Protein AF-0000000066789956 (afdb_homodimer)

pLDDT: mean 75.72, std 29.68, range [23.27, 98.88]

Organism: Trypanosoma brucei brucei (strain 927/4 GUTat10.1) (NCBI:txid185431)

Sequence (336 aa):
MHIPTKWAERNDKLYITLQVASAKDVNITFTDKTIKISGQGVTQRSSEPHELKDEITLLKEIVPEKSSFKVLGVSIQVCAAKKDEGYWNKLVDQPTSSTKNWLSVDWNLWKDEDEADEVPAGFGDYGDLSNMMNMGGMDMGGMDMGAMDDDSDDEEEDAPADLKDLEEMHIPTKWAERNDKLYITLQVASAKDVNITFTDKTIKISGQGVTQRSSEPHELKDEITLLKEIVPEKSSFKVLGVSIQVCAAKKDEGYWNKLVDQPTSSTKNWLSVDWNLWKDEDEADEVPAGFGDYGDLSNMMNMGGMDMGGMDMGAMDDDSDDEEEDAPADLKDLEE

InterPro domains:
  IPR007052 CS domain [PF04969] (5-82)
  IPR007052 CS domain [PS51203] (1-92)
  IPR008978 HSP20-like chaperone [G3DSA:2.60.40.790] (2-125)
  IPR008978 HSP20-like chaperone [SSF49764] (2-141)
  IPR045250 Co-chaperone protein p23-like [PTHR22932] (4-158)

GO terms:
  GO:0005654 nucleoplasm (C, HTP)
  GO:0005737 cytoplasm (C, HTP)
  GO:0031981 nuclear lumen (C, IDA)
  GO:0097014 ciliary plasm (C, IDA)
  GO:0005737 cytoplasm (C, IDA)

Nearest PDB structures (foldseek):
  7krj-assembly1_C  TM=7.961E-01  e=3.040E-10  Homo sapiens
  7l7i-assembly1_E  TM=9.190E-01  e=5.287E-09  Homo sapiens
  2jki-assembly3_U  TM=8.466E-01  e=1.885E-06  Arabidopsis thaliana
  1wh0-assembly1_A  TM=8.498E-01  e=2.949E-04  Homo sapiens
  6dv5-assembly1_V  TM=7.554E-01  e=2.664E-02  Homo sapiens

Foldseek 3Di:
DAAQWAWDDDQWKIKIKGFWAPWDPWDWFDDQFKIWIWTWTDGPVDPDIDIDTDMAGFPGTFDRVPKDWDDDRGIIIIITTRPHTDDPVDGHPDDCVVCVVRYYYDPVPDDDPVCPVPPPPCVVVVVCVVVVVVVPVPCPPPCPPPPDPDDDDDDDDDDDDDDDPDDD/DAFQWAWDDDQWKIKIKGFWAPWDPWDWFDDQFKIWIWTWTDGPVDPDIDIDTDMAGFPGTFDRVPKDWDDDRGIIIIITTRPHTDDPVDGHPDDCVVCVVRYYYDPVPDDDPVCPVPPPVPVVVVVCVVVVVVVVPPCPPDPPPDPPVPVDDDDDDDDDCVPDPPDD

Radius of gyration: 38.24 Å; Cα contacts (8 Å, |Δi|>4): 553; chains: 2; bounding box: 84×113×104 Å

Solvent-accessible surface area (backbone atoms only — not comparable to full-atom values): 19569 Å² total; per-residue (Å²): 123,69,66,46,29,30,32,36,70,47,54,50,33,37,40,39,37,35,54,27,30,63,60,37,43,44,32,77,48,64,43,51,41,38,43,36,41,37,32,33,24,24,39,93,90,34,94,51,74,41,80,41,63,40,75,47,61,42,56,60,53,33,36,42,79,70,24,35,38,31,47,39,51,58,26,35,40,33,41,41,25,39,64,60,74,52,78,72,95,51,69,43,78,67,57,65,88,80,35,59,89,32,47,46,77,29,72,91,66,58,72,54,66,78,56,68,74,57,54,51,87,53,68,71,57,62,62,52,56,65,53,52,62,60,58,66,58,65,72,70,63,70,71,65,64,76,72,73,72,80,74,85,82,90,90,86,86,82,86,91,87,81,78,91,72,86,81,134,121,69,66,45,29,29,32,37,70,47,55,50,31,38,40,38,37,37,53,28,29,62,59,38,44,43,33,75,48,63,43,52,40,36,42,37,41,37,30,32,22,24,39,94,90,35,94,51,75,39,81,42,62,38,74,48,60,40,56,59,51,33,36,43,80,70,25,36,39,30,46,41,52,59,26,36,38,35,40,41,25,39,63,59,74,50,79,73,95,52,68,44,76,68,57,64,87,79,35,58,88,28,46,46,76,28,70,91,66,56,71,55,69,77,54,66,77,50,56,54,89,47,73,69,57,59,62,57,52,59,53,55,61,57,57,66,55,65,72,80,66,66,83,70,69,78,69,76,67,72,72,76,85,85,89,92,84,90,75,82,73,77,74,79,80,81,66,135

Secondary structure (DSSP, 8-state):
-PPPEEEEE-SSEEEEEE--EEEEEEEEEE-SSEEEEEEEEEETTEEEEEEEEEEEEBSS-EEEEEEEEEE-SS-EEEEEEESS-S--S-SBSS-HHHHTTTEEE-TTT---HHHHTTS-GGGGGGGSHHHHHTTT---GGG--------------------------/-PPPEEEEE-SSEEEEEE--EEEEEEEEEE-SSEEEEEEEEEETTEEEEEEEEEEEE-SS-B-GGG-EEEE-SS-EEEEEEBSS-S--S-SSSS-HHHHTTTEEE-TTT---HHHHTTS-GGGSTTHHHHHHHHHT--------------------------------

Structure (mmCIF, N/CA/C/O backbone):
data_AF-0000000066789956-model_v1
#
loop_
_entity.id
_entity.type
_entity.pdbx_description
1 polymer 'CS domain-containing protein'
#
loop_
_atom_site.group_PDB
_atom_site.id
_atom_site.type_symbol
_atom_site.label_atom_id
_atom_site.label_alt_id
_atom_site.label_comp_id
_atom_site.label_asym_id
_atom_site.label_entity_id
_atom_site.label_seq_id
_atom_site.pdbx_PDB_ins_code
_atom_site.Cartn_x
_atom_site.Cartn_y
_atom_site.Cartn_z
_atom_site.occupancy
_atom_site.B_iso_or_equiv
_atom_site.auth_seq_id
_atom_site.auth_comp_id
_atom_site.auth_asym_id
_atom_site.auth_atom_id
_atom_site.pdbx_PDB_model_num
ATOM 1 N N . MET A 1 1 ? -1.529 -24.297 -7.438 1 86.12 1 MET A N 1
ATOM 2 C CA . MET A 1 1 ? -2.055 -24.125 -6.086 1 86.12 1 MET A CA 1
ATOM 3 C C . MET A 1 1 ? -2.084 -22.656 -5.684 1 86.12 1 MET A C 1
ATOM 5 O O . MET A 1 1 ? -1.188 -21.891 -6.051 1 86.12 1 MET A O 1
ATOM 9 N N . HIS A 1 2 ? -3.176 -22.109 -5.164 1 96.5 2 HIS A N 1
ATOM 10 C CA . HIS A 1 2 ? -3.375 -20.703 -4.832 1 96.5 2 HIS A CA 1
ATOM 11 C C . HIS A 1 2 ? -2.674 -20.328 -3.525 1 96.5 2 HIS A C 1
ATOM 13 O O . HIS A 1 2 ? -2.537 -21.172 -2.637 1 96.5 2 HIS A O 1
ATOM 19 N N . ILE A 1 3 ? -2.201 -19.125 -3.439 1 97.69 3 ILE A N 1
ATOM 20 C CA . ILE A 1 3 ? -1.704 -18.562 -2.189 1 97.69 3 ILE A CA 1
ATOM 21 C C . ILE A 1 3 ? -2.854 -18.422 -1.197 1 97.69 3 ILE A C 1
ATOM 23 O O . ILE A 1 3 ? -3.943 -17.969 -1.562 1 97.69 3 ILE A O 1
ATOM 27 N N . PRO A 1 4 ? -2.658 -18.875 0.069 1 98.19 4 PRO A N 1
ATOM 28 C CA . PRO A 1 4 ? -3.713 -18.625 1.051 1 98.19 4 PRO A CA 1
ATOM 29 C C . PRO A 1 4 ? -4.117 -17.156 1.109 1 98.19 4 PRO A C 1
ATOM 31 O O . PRO A 1 4 ? -3.262 -16.281 1.27 1 98.19 4 PRO A O 1
ATOM 34 N N . THR A 1 5 ? -5.418 -16.906 0.944 1 98.56 5 THR A N 1
ATOM 35 C CA . THR A 1 5 ? -5.898 -15.555 0.716 1 98.56 5 THR A CA 1
ATOM 36 C C . THR A 1 5 ? -7.148 -15.273 1.547 1 98.56 5 THR A C 1
ATOM 38 O O . THR A 1 5 ? -8.039 -16.125 1.644 1 98.56 5 THR A O 1
ATOM 41 N N . LYS A 1 6 ? -7.148 -14.094 2.195 1 98.62 6 LYS A N 1
ATOM 42 C CA . LYS A 1 6 ? -8.359 -13.562 2.822 1 98.62 6 LYS A CA 1
ATOM 43 C C . LYS A 1 6 ? -8.914 -12.383 2.039 1 98.62 6 LYS A C 1
ATOM 45 O O . LYS A 1 6 ? -8.172 -11.695 1.332 1 98.62 6 LYS A O 1
ATOM 50 N N . TRP A 1 7 ? -10.234 -12.172 2.211 1 98.56 7 TRP A N 1
ATOM 51 C CA . TRP A 1 7 ? -10.766 -11.055 1.443 1 98.56 7 TRP A CA 1
ATOM 52 C C . TRP A 1 7 ? -11.945 -10.406 2.172 1 98.56 7 TRP A C 1
ATOM 54 O O . TRP A 1 7 ? -12.562 -11.031 3.035 1 98.56 7 TRP A O 1
ATOM 64 N N . ALA A 1 8 ? -12.18 -9.133 1.879 1 98.31 8 ALA A N 1
ATOM 65 C CA . ALA A 1 8 ? -13.336 -8.336 2.287 1 98.31 8 ALA A CA 1
ATOM 66 C C . ALA A 1 8 ? -13.727 -7.34 1.199 1 98.31 8 ALA A C 1
ATOM 68 O O . ALA A 1 8 ? -13.016 -7.191 0.202 1 98.31 8 ALA A O 1
ATOM 69 N N . GLU A 1 9 ? -14.883 -6.758 1.378 1 97.62 9 GLU A N 1
ATOM 70 C CA . GLU A 1 9 ? -15.281 -5.781 0.369 1 97.62 9 GLU A CA 1
ATOM 71 C C . GLU A 1 9 ? -16.016 -4.602 1.002 1 97.62 9 GLU A C 1
ATOM 73 O O . GLU A 1 9 ? -16.484 -4.691 2.141 1 97.62 9 GLU A O 1
ATOM 78 N N . ARG A 1 10 ? -15.875 -3.51 0.342 1 97.06 10 ARG A N 1
ATOM 79 C CA . ARG A 1 10 ? -16.734 -2.342 0.538 1 97.06 10 ARG A CA 1
ATOM 80 C C . ARG A 1 10 ? -17.594 -2.082 -0.69 1 97.06 10 ARG A C 1
ATOM 82 O O . ARG A 1 10 ? -17.578 -2.863 -1.644 1 97.06 10 ARG A O 1
ATOM 89 N N . ASN A 1 11 ? -18.391 -1.036 -0.49 1 96.81 11 ASN A N 1
ATOM 90 C CA . ASN A 1 11 ? -19.281 -0.713 -1.602 1 96.81 11 ASN A CA 1
ATOM 91 C C . ASN A 1 11 ? -18.5 -0.499 -2.896 1 96.81 11 ASN A C 1
ATOM 93 O O . ASN A 1 11 ? -18.953 -0.901 -3.971 1 96.81 11 ASN A O 1
ATOM 97 N N . ASP A 1 12 ? -17.328 -0.018 -2.799 1 97.88 12 ASP A N 1
ATOM 98 C CA . ASP A 1 12 ? -16.672 0.47 -4.004 1 97.88 12 ASP A CA 1
ATOM 99 C C . ASP A 1 12 ? -15.375 -0.299 -4.27 1 97.88 12 ASP A C 1
ATOM 101 O O . ASP A 1 12 ? -14.766 -0.142 -5.324 1 97.88 12 ASP A O 1
ATOM 105 N N . LYS A 1 13 ? -14.891 -1.121 -3.371 1 98.25 13 LYS A N 1
ATOM 106 C CA . LYS A 1 13 ? -13.578 -1.735 -3.57 1 98.25 13 LYS A CA 1
ATOM 107 C C . LYS A 1 13 ? -13.492 -3.086 -2.865 1 98.25 13 LYS A C 1
ATOM 109 O O . LYS A 1 13 ? -14.312 -3.395 -2 1 98.25 13 LYS A O 1
ATOM 114 N N . LEU A 1 14 ? -12.57 -3.904 -3.285 1 98.62 14 LEU A N 1
ATOM 115 C CA . LEU A 1 14 ? -12.195 -5.18 -2.684 1 98.62 14 LEU A CA 1
ATOM 116 C C . LEU A 1 14 ? -10.891 -5.059 -1.91 1 98.62 14 LEU A C 1
ATOM 118 O O . LEU A 1 14 ? -9.961 -4.387 -2.357 1 98.62 14 LEU A O 1
ATOM 122 N N . TYR A 1 15 ? -10.828 -5.672 -0.727 1 98.69 15 TYR A N 1
ATOM 123 C CA . TYR A 1 15 ? -9.578 -5.914 -0.004 1 98.69 15 TYR A CA 1
ATOM 124 C C . TYR A 1 15 ? -9.195 -7.391 -0.062 1 98.69 15 TYR A C 1
ATOM 126 O O . TYR A 1 15 ? -9.945 -8.25 0.401 1 98.69 15 TYR A O 1
ATOM 134 N N . ILE A 1 16 ? -8.094 -7.621 -0.668 1 98.88 16 ILE A N 1
ATOM 135 C CA . ILE A 1 16 ? -7.586 -8.984 -0.812 1 98.88 16 ILE A CA 1
ATOM 136 C C . ILE A 1 16 ? -6.223 -9.102 -0.132 1 98.88 16 ILE A C 1
ATOM 138 O O . ILE A 1 16 ? -5.273 -8.406 -0.508 1 98.88 16 ILE A O 1
ATOM 142 N N . THR A 1 17 ? -6.125 -9.945 0.816 1 98.75 17 THR A N 1
ATOM 143 C CA . THR A 1 17 ? -4.914 -10.102 1.614 1 98.75 17 THR A CA 1
ATOM 144 C C . THR A 1 17 ? -4.254 -11.453 1.348 1 98.75 17 THR A C 1
ATOM 146 O O . THR A 1 17 ? -4.77 -12.492 1.763 1 98.75 17 THR A O 1
ATOM 149 N N . LEU A 1 18 ? -3.137 -11.438 0.649 1 98.75 18 LEU A N 1
ATOM 150 C CA . LEU A 1 18 ? -2.342 -12.641 0.423 1 98.75 18 LEU A CA 1
ATOM 151 C C . LEU A 1 18 ? -1.431 -12.922 1.613 1 98.75 18 LEU A C 1
ATOM 153 O O . LEU A 1 18 ? -0.647 -12.062 2.02 1 98.75 18 LEU A O 1
ATOM 157 N N . GLN A 1 19 ? -1.539 -14.078 2.158 1 98.19 19 GLN A N 1
ATOM 158 C CA . GLN A 1 19 ? -0.762 -14.445 3.336 1 98.19 19 GLN A CA 1
ATOM 159 C C . GLN A 1 19 ? 0.643 -14.898 2.949 1 98.19 19 GLN A C 1
ATOM 161 O O . GLN A 1 19 ? 0.911 -16.094 2.861 1 98.19 19 GLN A O 1
ATOM 166 N N . VAL A 1 20 ? 1.543 -13.93 2.756 1 97.81 20 VAL A N 1
ATOM 167 C CA . VAL A 1 20 ? 2.926 -14.133 2.332 1 97.81 20 VAL A CA 1
ATOM 168 C C . VAL A 1 20 ? 3.861 -13.32 3.223 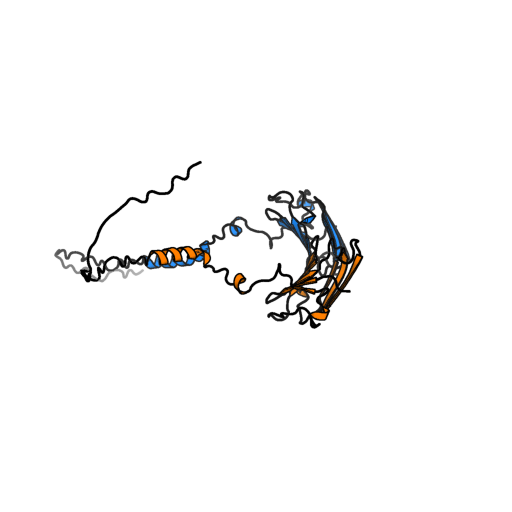1 97.81 20 VAL A C 1
ATOM 170 O O . VAL A 1 20 ? 3.725 -12.094 3.33 1 97.81 20 VAL A O 1
ATOM 173 N N . ALA A 1 21 ? 4.809 -13.93 3.805 1 96.69 21 ALA A N 1
ATOM 174 C CA . ALA A 1 21 ? 5.793 -13.242 4.637 1 96.69 21 ALA A CA 1
ATOM 175 C C . ALA A 1 21 ? 7.062 -12.938 3.848 1 96.69 21 ALA A C 1
ATOM 177 O O . ALA A 1 21 ? 7.461 -13.711 2.977 1 96.69 21 ALA A O 1
ATOM 178 N N . SER A 1 22 ? 7.668 -11.727 4.121 1 94.88 22 SER A N 1
ATOM 179 C CA . SER A 1 22 ? 8.969 -11.328 3.594 1 94.88 22 SER A CA 1
ATOM 180 C C . SER A 1 22 ? 8.992 -11.398 2.07 1 94.88 22 SER A C 1
ATOM 182 O O . SER A 1 22 ? 9.922 -11.953 1.483 1 94.88 22 SER A O 1
ATOM 184 N N . ALA A 1 23 ? 7.941 -10.891 1.465 1 95.62 23 ALA A N 1
ATOM 185 C CA . ALA A 1 23 ? 7.801 -10.961 0.012 1 95.62 23 ALA A CA 1
ATOM 186 C C . ALA A 1 23 ? 8.867 -10.117 -0.681 1 95.62 23 ALA A C 1
ATOM 188 O O . ALA A 1 23 ? 9.195 -9.023 -0.226 1 95.62 23 ALA A O 1
ATOM 189 N N . LYS A 1 24 ? 9.438 -10.633 -1.783 1 93.69 24 LYS A N 1
ATOM 190 C CA . LYS A 1 24 ? 10.445 -9.992 -2.615 1 93.69 24 LYS A CA 1
ATOM 191 C C . LYS A 1 24 ? 10.086 -10.094 -4.094 1 93.69 24 LYS A C 1
ATOM 193 O O . LYS A 1 24 ? 9.406 -11.039 -4.512 1 93.69 24 LYS A O 1
ATOM 198 N N . ASP A 1 25 ? 10.547 -9.117 -4.898 1 94.88 25 ASP A N 1
ATOM 199 C CA . ASP A 1 25 ? 10.359 -9.109 -6.344 1 94.88 25 ASP A CA 1
ATOM 200 C C . ASP A 1 25 ? 8.891 -9.258 -6.711 1 94.88 25 ASP A C 1
ATOM 202 O O . ASP A 1 25 ? 8.539 -10.055 -7.578 1 94.88 25 ASP A O 1
ATOM 206 N N . VAL A 1 26 ? 8.039 -8.547 -5.953 1 95.56 26 VAL A N 1
ATOM 207 C CA . VAL A 1 26 ? 6.598 -8.688 -6.086 1 95.56 26 VAL A CA 1
ATOM 208 C C . VAL A 1 26 ? 6.117 -7.969 -7.344 1 95.56 26 VAL A C 1
ATOM 210 O O . VAL A 1 26 ? 6.457 -6.809 -7.57 1 95.56 26 VAL A O 1
ATOM 213 N N . ASN A 1 27 ? 5.363 -8.68 -8.125 1 95.62 27 ASN A N 1
ATOM 214 C CA . ASN A 1 27 ? 4.672 -8.141 -9.297 1 95.62 27 ASN A CA 1
ATOM 215 C C . ASN A 1 27 ? 3.193 -8.516 -9.297 1 95.62 27 ASN A C 1
ATOM 217 O O . ASN A 1 27 ? 2.85 -9.695 -9.234 1 95.62 27 ASN A O 1
ATOM 221 N N . ILE A 1 28 ? 2.389 -7.535 -9.312 1 97.31 28 ILE A N 1
ATOM 222 C CA . ILE A 1 28 ? 0.951 -7.762 -9.398 1 97.31 28 ILE A CA 1
ATOM 223 C C . ILE A 1 28 ? 0.379 -6.98 -10.578 1 97.31 28 ILE A C 1
ATOM 225 O O . ILE A 1 28 ? 0.608 -5.773 -10.703 1 97.31 28 ILE A O 1
ATOM 229 N N . THR A 1 29 ? -0.303 -7.727 -11.383 1 96.5 29 THR A N 1
ATOM 230 C CA . THR A 1 29 ? -0.937 -7.125 -12.547 1 96.5 29 THR A CA 1
ATOM 231 C C . THR A 1 29 ? -2.455 -7.27 -12.477 1 96.5 29 THR A C 1
ATOM 233 O O . THR A 1 29 ? -2.965 -8.32 -12.078 1 96.5 29 THR A O 1
ATOM 236 N N . PHE A 1 30 ? -3.152 -6.137 -12.875 1 97.56 30 PHE A N 1
ATOM 237 C CA . PHE A 1 30 ? -4.609 -6.109 -12.859 1 97.56 30 PHE A CA 1
ATOM 238 C C . PHE A 1 30 ? -5.168 -6.062 -14.273 1 97.56 30 PHE A C 1
ATOM 240 O O . PHE A 1 30 ? -4.645 -5.344 -15.133 1 97.56 30 PHE A O 1
ATOM 247 N N . THR A 1 31 ? -6.102 -6.848 -14.516 1 97.38 31 THR A N 1
ATOM 248 C CA . THR A 1 31 ? -6.992 -6.691 -15.656 1 97.38 31 THR A CA 1
ATOM 249 C C . THR A 1 31 ? -8.414 -6.402 -15.195 1 97.38 31 THR A C 1
ATOM 251 O O . THR A 1 31 ? -8.664 -6.211 -14.008 1 97.38 31 THR A O 1
ATOM 254 N N . ASP A 1 32 ? -9.367 -6.391 -16.109 1 98.12 32 ASP A N 1
ATOM 255 C CA . ASP A 1 32 ? -10.742 -6.09 -15.734 1 98.12 32 ASP A CA 1
ATOM 256 C C . ASP A 1 32 ? -11.281 -7.137 -14.758 1 98.12 32 ASP A C 1
ATOM 258 O O . ASP A 1 32 ? -12.102 -6.824 -13.891 1 98.12 32 ASP A O 1
ATOM 262 N N . LYS A 1 33 ? -10.789 -8.391 -14.867 1 98.12 33 LYS A N 1
ATOM 263 C CA . LYS A 1 33 ? -11.414 -9.422 -14.047 1 98.12 33 LYS A CA 1
ATOM 264 C C . LYS A 1 33 ? -10.367 -10.328 -13.406 1 98.12 33 LYS A C 1
ATOM 266 O O . LYS A 1 33 ? -10.711 -11.352 -12.812 1 98.12 33 LYS A O 1
ATOM 271 N N . THR A 1 34 ? -9.094 -9.992 -13.562 1 98.5 34 THR A N 1
ATOM 272 C CA . THR A 1 34 ? -8.078 -10.914 -13.055 1 98.5 34 THR A CA 1
ATOM 273 C C . THR A 1 34 ? -6.988 -10.156 -12.297 1 98.5 34 THR A C 1
ATOM 275 O O . THR A 1 34 ? -6.641 -9.031 -12.664 1 98.5 34 THR A O 1
ATOM 278 N N . ILE A 1 35 ? -6.48 -10.859 -11.328 1 98.62 35 ILE A N 1
ATOM 279 C CA . ILE A 1 35 ? -5.297 -10.422 -10.602 1 98.62 35 ILE A CA 1
ATOM 280 C C . ILE A 1 35 ? -4.203 -11.484 -10.703 1 98.62 35 ILE A C 1
ATOM 282 O O . ILE A 1 35 ? -4.398 -12.625 -10.281 1 98.62 35 ILE A O 1
ATOM 286 N N . LYS A 1 36 ? -3.113 -11.078 -11.273 1 98.44 36 LYS A N 1
ATOM 287 C CA . LYS A 1 36 ? -1.975 -11.984 -11.391 1 98.44 36 LYS A CA 1
ATOM 288 C C . LYS A 1 36 ? -0.868 -11.609 -10.414 1 98.44 36 LYS A C 1
ATOM 290 O O . LYS A 1 36 ? -0.508 -10.43 -10.297 1 98.44 36 LYS A O 1
ATOM 295 N N . ILE A 1 37 ? -0.306 -12.633 -9.797 1 98 37 ILE A N 1
ATOM 296 C CA . ILE A 1 37 ? 0.692 -12.414 -8.758 1 98 37 ILE A CA 1
ATOM 297 C C . ILE A 1 37 ? 1.941 -13.242 -9.055 1 98 37 ILE A C 1
ATOM 299 O O . ILE A 1 37 ? 1.846 -14.422 -9.398 1 98 37 ILE A O 1
ATOM 303 N N . SER A 1 38 ? 3.049 -12.562 -8.906 1 97.56 38 SER A N 1
ATOM 304 C CA . SER A 1 38 ? 4.324 -13.273 -8.969 1 97.56 38 SER A CA 1
ATOM 305 C C . SER A 1 38 ? 5.34 -12.672 -8 1 97.56 38 SER A C 1
ATOM 307 O O . SER A 1 38 ? 5.215 -11.516 -7.602 1 97.56 38 SER A O 1
ATOM 309 N N . GLY A 1 39 ? 6.34 -13.461 -7.637 1 96.75 39 GLY A N 1
ATOM 310 C CA . GLY A 1 39 ? 7.383 -13.047 -6.711 1 96.75 39 GLY A CA 1
ATOM 311 C C . GLY A 1 39 ? 7.965 -14.195 -5.91 1 96.75 39 GLY A C 1
ATOM 312 O O . GLY A 1 39 ? 8.008 -15.328 -6.387 1 96.75 39 GLY A O 1
ATOM 313 N N . GLN A 1 40 ? 8.523 -13.812 -4.781 1 96.81 40 GLN A N 1
ATOM 314 C CA . GLN A 1 40 ? 9.055 -14.773 -3.824 1 96.81 40 GLN A CA 1
ATOM 315 C C . GLN A 1 40 ? 8.578 -14.469 -2.408 1 96.81 40 GLN A C 1
ATOM 317 O O . GLN A 1 40 ? 8.289 -13.312 -2.08 1 96.81 40 GLN A O 1
ATOM 322 N N . GLY A 1 41 ? 8.461 -15.461 -1.655 1 96.75 41 GLY A N 1
ATOM 323 C CA . GLY A 1 41 ? 8.086 -15.266 -0.263 1 96.75 41 GLY A CA 1
ATOM 324 C C . GLY A 1 41 ? 7.852 -16.562 0.484 1 96.75 41 GLY A C 1
ATOM 325 O O . GLY A 1 41 ? 8.156 -17.641 -0.027 1 96.75 41 GLY A O 1
ATOM 326 N N . VAL A 1 42 ? 7.496 -16.453 1.723 1 97 42 VAL A N 1
ATOM 327 C CA . VAL A 1 42 ? 7.227 -17.594 2.588 1 97 42 VAL A CA 1
ATOM 328 C C . VAL A 1 42 ? 5.727 -17.719 2.826 1 97 42 VAL A C 1
ATOM 330 O O . VAL A 1 42 ? 5.062 -16.734 3.186 1 97 42 VAL A O 1
ATOM 333 N N . THR A 1 43 ? 5.199 -18.844 2.521 1 95.88 43 THR A N 1
ATOM 334 C CA . THR A 1 43 ? 3.797 -19.141 2.791 1 95.88 43 THR A CA 1
ATOM 335 C C . THR A 1 43 ? 3.668 -20.328 3.729 1 95.88 43 THR A C 1
ATOM 337 O O . THR A 1 43 ? 4.672 -20.922 4.137 1 95.88 43 THR A O 1
ATOM 340 N N . GLN A 1 44 ? 2.42 -20.641 4.078 1 93.06 44 GLN A N 1
ATOM 341 C CA . GLN A 1 44 ? 2.172 -21.766 4.965 1 93.06 44 GLN A CA 1
ATOM 342 C C . GLN A 1 44 ? 2.637 -23.078 4.332 1 93.06 44 GLN A C 1
ATOM 344 O O . GLN A 1 44 ? 2.844 -24.078 5.027 1 93.06 44 GLN A O 1
ATOM 349 N N . ARG A 1 45 ? 2.809 -23.078 3.057 1 89.56 45 ARG A N 1
ATOM 350 C CA . ARG A 1 45 ? 3.199 -24.297 2.342 1 89.56 45 ARG A CA 1
ATOM 351 C C . ARG A 1 45 ? 4.664 -24.625 2.594 1 89.56 45 ARG A C 1
ATOM 353 O O . ARG A 1 45 ? 5.074 -25.781 2.469 1 89.56 45 ARG A O 1
ATOM 360 N N . SER A 1 46 ? 5.465 -23.609 2.881 1 89.94 46 SER A N 1
ATOM 361 C CA . SER A 1 46 ? 6.895 -23.797 3.082 1 89.94 46 SER A CA 1
ATOM 362 C C . SER A 1 46 ? 7.465 -22.766 4.043 1 89.94 46 SER A C 1
ATOM 364 O O . SER A 1 46 ? 7.148 -21.578 3.939 1 89.94 46 SER A O 1
ATOM 366 N N . SER A 1 47 ? 8.344 -23.281 4.832 1 91.5 47 SER A N 1
ATOM 367 C CA . SER A 1 47 ? 9 -22.375 5.773 1 91.5 47 SER A CA 1
ATOM 368 C C . SER A 1 47 ? 10.148 -21.625 5.105 1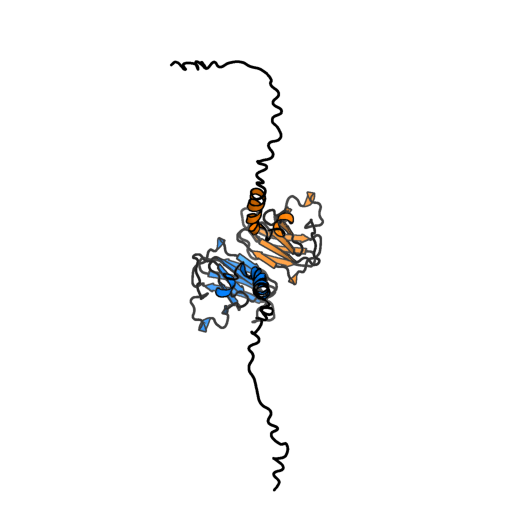 91.5 47 SER A C 1
ATOM 370 O O . SER A 1 47 ? 10.688 -20.672 5.68 1 91.5 47 SER A O 1
ATOM 372 N N . GLU A 1 48 ? 10.477 -22.094 3.896 1 95.12 48 GLU A N 1
ATOM 373 C CA . GLU A 1 48 ? 11.547 -21.453 3.143 1 95.12 48 GLU A CA 1
ATOM 374 C C . GLU A 1 48 ? 10.984 -20.578 2.027 1 95.12 48 GLU A C 1
ATOM 376 O O . GLU A 1 48 ? 9.922 -20.875 1.475 1 95.12 48 GLU A O 1
ATOM 381 N N . PRO A 1 49 ? 11.734 -19.547 1.779 1 95.19 49 PRO A N 1
ATOM 382 C CA . PRO A 1 49 ? 11.289 -18.734 0.642 1 95.19 49 PRO A CA 1
ATOM 383 C C . PRO A 1 49 ? 11.156 -19.547 -0.644 1 95.19 49 PRO A C 1
ATOM 385 O O . PRO A 1 49 ? 12 -20.406 -0.93 1 95.19 49 PRO A O 1
ATOM 388 N N . HIS A 1 50 ? 10.039 -19.312 -1.368 1 96.75 50 HIS A N 1
ATOM 389 C CA . HIS A 1 50 ? 9.812 -20 -2.635 1 96.75 50 HIS A CA 1
ATOM 390 C C . HIS A 1 50 ? 9.102 -19.094 -3.631 1 96.75 50 HIS A C 1
ATOM 392 O O . HIS A 1 50 ? 8.625 -18.016 -3.264 1 96.75 50 HIS A O 1
ATOM 398 N N . GLU A 1 51 ? 9.062 -19.578 -4.777 1 96.88 51 GLU A N 1
ATOM 399 C CA . GLU A 1 51 ? 8.445 -18.828 -5.859 1 96.88 51 GLU A CA 1
ATOM 400 C C . GLU A 1 51 ? 6.934 -18.734 -5.68 1 96.88 51 GLU A C 1
ATOM 402 O O . GLU A 1 51 ? 6.289 -19.719 -5.32 1 96.88 51 GLU A O 1
ATOM 407 N N . LEU A 1 52 ? 6.438 -17.531 -5.891 1 97.06 52 LEU A N 1
ATOM 408 C CA . LEU A 1 52 ? 5 -17.281 -5.871 1 97.06 52 LEU A CA 1
ATOM 409 C C . LEU A 1 52 ? 4.461 -17.125 -7.289 1 97.06 52 LEU A C 1
ATOM 411 O O . LEU A 1 52 ? 5.027 -16.375 -8.094 1 97.06 52 LEU A O 1
ATOM 415 N N . LYS A 1 53 ? 3.461 -17.828 -7.59 1 97.44 53 LYS A N 1
ATOM 416 C CA . LYS A 1 53 ? 2.689 -17.688 -8.82 1 97.44 53 LYS A CA 1
ATOM 417 C C . LYS A 1 53 ? 1.211 -17.969 -8.578 1 97.44 53 LYS A C 1
ATOM 419 O O . LYS A 1 53 ? 0.854 -19.047 -8.094 1 97.44 53 LYS A O 1
ATOM 424 N N . ASP A 1 54 ? 0.441 -16.984 -8.852 1 98 54 ASP A N 1
ATOM 425 C CA . ASP A 1 54 ? -0.99 -17.156 -8.625 1 98 54 ASP A CA 1
ATOM 426 C C . ASP A 1 54 ? -1.806 -16.25 -9.547 1 98 54 ASP A C 1
ATOM 428 O O . ASP A 1 54 ? -1.291 -15.25 -10.062 1 98 54 ASP A O 1
ATOM 432 N N . GLU A 1 55 ? -3.012 -16.688 -9.773 1 98.5 55 GLU A N 1
ATOM 433 C CA . GLU A 1 55 ? -3.971 -15.93 -10.562 1 98.5 55 GLU A CA 1
ATOM 434 C C . GLU A 1 55 ? -5.387 -16.078 -10.016 1 98.5 55 GLU A C 1
ATOM 436 O O . GLU A 1 55 ? -5.875 -17.203 -9.844 1 98.5 55 GLU A O 1
ATOM 441 N N . ILE A 1 56 ? -5.996 -14.961 -9.758 1 98.56 56 ILE A N 1
ATOM 442 C CA . ILE A 1 56 ? -7.367 -14.961 -9.258 1 98.56 56 ILE A CA 1
ATOM 443 C C . ILE A 1 56 ? -8.297 -14.344 -10.305 1 98.56 56 ILE A C 1
ATOM 445 O O . ILE A 1 56 ? -8.086 -13.211 -10.734 1 98.56 56 ILE A O 1
ATOM 449 N N . THR A 1 57 ? -9.25 -15.125 -10.68 1 98.62 57 THR A N 1
ATOM 450 C CA . THR A 1 57 ? -10.297 -14.602 -11.555 1 98.62 57 THR A CA 1
ATOM 451 C C . THR A 1 57 ? -11.5 -14.133 -10.742 1 98.62 57 THR A C 1
ATOM 453 O O . THR A 1 57 ? -12.18 -14.945 -10.109 1 98.62 57 THR A O 1
ATOM 456 N N . LEU A 1 58 ? -11.836 -12.906 -10.844 1 98.81 58 LEU A N 1
ATOM 457 C CA . LEU A 1 58 ? -12.836 -12.281 -9.992 1 98.81 58 LEU A CA 1
ATOM 458 C C . LEU A 1 58 ? -14.242 -12.523 -10.531 1 98.81 58 LEU A C 1
ATOM 460 O O . LEU A 1 58 ? -14.414 -12.797 -11.727 1 98.81 58 LEU A O 1
ATOM 464 N N . LEU A 1 59 ? -15.203 -12.398 -9.641 1 98.62 59 LEU A N 1
ATOM 465 C CA . LEU A 1 59 ? -16.609 -12.578 -9.977 1 98.62 59 LEU A CA 1
ATOM 466 C C . LEU A 1 59 ? -17.078 -11.523 -10.977 1 98.62 59 LEU A C 1
ATOM 468 O O . LEU A 1 59 ? -17.781 -11.828 -11.93 1 98.62 59 LEU A O 1
ATOM 472 N N . LYS A 1 60 ? -16.672 -10.227 -10.672 1 98.56 60 LYS A N 1
ATOM 473 C CA . LYS A 1 60 ? -17.031 -9.078 -11.5 1 98.56 60 LYS A CA 1
ATOM 474 C C . LYS A 1 60 ? -15.805 -8.242 -11.852 1 98.56 60 LYS A C 1
ATOM 476 O O . LYS A 1 60 ? -14.672 -8.633 -11.539 1 98.56 60 LYS A O 1
ATOM 481 N N . GLU A 1 61 ? -16.031 -7.176 -12.477 1 98.81 61 GLU A N 1
ATOM 482 C CA . GLU A 1 61 ? -14.93 -6.387 -13.023 1 98.81 61 GLU A CA 1
ATOM 483 C C . GLU A 1 61 ? -14.43 -5.359 -12.023 1 98.81 61 GLU A C 1
ATOM 485 O O . GLU A 1 61 ? -15.203 -4.836 -11.219 1 98.81 61 GLU A O 1
ATOM 490 N N . ILE A 1 62 ? -13.102 -5.066 -12.172 1 98.75 62 ILE A N 1
ATOM 491 C CA . ILE A 1 62 ? -12.461 -4.004 -11.406 1 98.75 62 ILE A CA 1
ATOM 492 C C . ILE A 1 62 ? -11.875 -2.967 -12.367 1 98.75 62 ILE A C 1
ATOM 494 O O . ILE A 1 62 ? -11.883 -3.164 -13.586 1 98.75 62 ILE A O 1
ATOM 498 N N . VAL A 1 63 ? -11.445 -1.85 -11.82 1 98.25 63 VAL A N 1
ATOM 499 C CA . VAL A 1 63 ? -10.727 -0.828 -12.578 1 98.25 63 VAL A CA 1
ATOM 500 C C . VAL A 1 63 ? -9.227 -0.967 -12.336 1 98.25 63 VAL A C 1
ATOM 502 O O . VAL A 1 63 ? -8.711 -0.55 -11.297 1 98.25 63 VAL A O 1
ATOM 505 N N . PRO A 1 64 ? -8.516 -1.461 -13.234 1 97.38 64 PRO A N 1
ATOM 506 C CA . PRO A 1 64 ? -7.094 -1.738 -13.047 1 97.38 64 PRO A CA 1
ATOM 507 C C . PRO A 1 64 ? -6.293 -0.493 -12.672 1 97.38 64 PRO A C 1
ATOM 509 O O . PRO A 1 64 ? -5.438 -0.549 -11.781 1 97.38 64 PRO A O 1
ATOM 512 N N . GLU A 1 65 ? -6.59 0.648 -13.258 1 94.06 65 GLU A N 1
ATOM 513 C CA . GLU A 1 65 ? -5.812 1.872 -13.078 1 94.06 65 GLU A CA 1
ATOM 514 C C . GLU A 1 65 ? -5.98 2.432 -11.664 1 94.06 65 GLU A C 1
ATOM 516 O O . GLU A 1 65 ? -5.145 3.205 -11.195 1 94.06 65 GLU A O 1
ATOM 521 N N . LYS A 1 66 ? -7.016 2.047 -11.008 1 96.5 66 LYS A N 1
ATOM 522 C CA . LYS A 1 66 ? -7.293 2.555 -9.664 1 96.5 66 LYS A CA 1
ATOM 523 C C . LYS A 1 66 ? -6.965 1.508 -8.602 1 96.5 66 LYS A C 1
ATOM 525 O O . LYS A 1 66 ? -7.199 1.73 -7.414 1 96.5 66 LYS A O 1
ATOM 530 N N . SER A 1 67 ? -6.477 0.397 -9.031 1 97.19 67 SER A N 1
ATOM 531 C CA . SER A 1 67 ? -6.133 -0.7 -8.133 1 97.19 67 SER A CA 1
ATOM 532 C C . SER A 1 67 ? -4.664 -0.65 -7.734 1 97.19 67 SER A C 1
ATOM 534 O O . SER A 1 67 ? -3.824 -0.166 -8.5 1 97.19 67 SER A O 1
ATOM 536 N N . SER A 1 68 ? -4.328 -1.065 -6.57 1 97.5 68 SER A N 1
ATOM 537 C CA . SER A 1 68 ? -2.98 -0.98 -6.016 1 97.5 68 SER A CA 1
ATOM 538 C C . SER A 1 68 ? -2.707 -2.131 -5.055 1 97.5 68 SER A C 1
ATOM 540 O O . SER A 1 68 ? -3.607 -2.908 -4.734 1 97.5 68 SER A O 1
ATOM 542 N N . PHE A 1 69 ? -1.493 -2.201 -4.652 1 98.12 69 PHE A N 1
ATOM 543 C CA . PHE A 1 69 ? -1.166 -3.193 -3.637 1 98.12 69 PHE A CA 1
ATOM 544 C C . PHE A 1 69 ? -0.086 -2.67 -2.697 1 98.12 69 PHE A C 1
ATOM 546 O O . PHE A 1 69 ? 0.675 -1.771 -3.057 1 98.12 69 PHE A O 1
ATOM 553 N N . LYS A 1 70 ? -0.098 -3.215 -1.577 1 97.56 70 LYS A N 1
ATOM 554 C CA . LYS A 1 70 ? 0.804 -2.863 -0.484 1 97.56 70 LYS A CA 1
ATOM 555 C C . LYS A 1 70 ? 1.542 -4.094 0.035 1 97.56 70 LYS A C 1
ATOM 557 O O . LYS A 1 70 ? 0.933 -5.141 0.26 1 97.56 70 LYS A O 1
ATOM 562 N N . VAL A 1 71 ? 2.836 -3.967 0.125 1 97.38 71 VAL A N 1
ATOM 563 C CA . VAL A 1 71 ? 3.627 -5.066 0.671 1 97.38 71 VAL A CA 1
ATOM 564 C C . VAL A 1 71 ? 3.967 -4.781 2.133 1 97.38 71 VAL A C 1
ATOM 566 O O . VAL A 1 71 ? 4.57 -3.754 2.447 1 97.38 71 VAL A O 1
ATOM 569 N N . LEU A 1 72 ? 3.535 -5.699 2.965 1 94.25 72 LEU A N 1
ATOM 570 C CA . LEU A 1 72 ? 3.828 -5.676 4.395 1 94.25 72 LEU A CA 1
ATOM 571 C C . LEU A 1 72 ? 4.859 -6.738 4.754 1 94.25 72 LEU A C 1
ATOM 573 O O . LEU A 1 72 ? 5.266 -7.535 3.902 1 94.25 72 LEU A O 1
ATOM 577 N N . GLY A 1 73 ? 5.387 -6.738 5.941 1 93.44 73 GLY A N 1
ATOM 578 C CA . GLY A 1 73 ? 6.328 -7.754 6.379 1 93.44 73 GLY A CA 1
ATOM 579 C C . GLY A 1 73 ? 5.754 -9.156 6.344 1 93.44 73 GLY A C 1
ATOM 580 O O . GLY A 1 73 ? 6.469 -10.125 6.066 1 93.44 73 GLY A O 1
ATOM 581 N N . VAL A 1 74 ? 4.391 -9.203 6.535 1 94.19 74 VAL A N 1
ATOM 582 C CA . VAL A 1 74 ? 3.834 -10.539 6.742 1 94.19 74 VAL A CA 1
ATOM 583 C C . VAL A 1 74 ? 2.732 -10.805 5.719 1 94.19 74 VAL A C 1
ATOM 585 O O . VAL A 1 74 ? 2.092 -11.859 5.746 1 94.19 74 VAL A O 1
ATOM 588 N N . SER A 1 75 ? 2.422 -9.914 4.84 1 97.69 75 SER A N 1
ATOM 589 C CA . SER A 1 75 ? 1.348 -10.086 3.869 1 97.69 75 SER A CA 1
ATOM 590 C C . SER A 1 75 ? 1.486 -9.109 2.709 1 97.69 75 SER A C 1
ATOM 592 O O . SER A 1 75 ? 2.264 -8.156 2.785 1 97.69 75 SER A O 1
ATOM 594 N N . ILE A 1 76 ? 0.84 -9.414 1.635 1 98.31 76 ILE A N 1
ATOM 595 C CA . ILE A 1 76 ? 0.578 -8.477 0.546 1 98.31 76 ILE A CA 1
ATOM 596 C C . ILE A 1 76 ? -0.906 -8.117 0.523 1 98.31 76 ILE A C 1
ATOM 598 O O . ILE A 1 76 ? -1.767 -9 0.534 1 98.31 76 ILE A O 1
ATOM 602 N N . GLN A 1 77 ? -1.187 -6.875 0.528 1 98.25 77 GLN A N 1
ATOM 603 C CA . GLN A 1 77 ? -2.574 -6.426 0.54 1 98.25 77 GLN A CA 1
ATOM 604 C C . GLN A 1 77 ? -2.936 -5.719 -0.765 1 98.25 77 GLN A C 1
ATOM 606 O O . GLN A 1 77 ? -2.293 -4.738 -1.146 1 98.25 77 GLN A O 1
ATOM 611 N N . VAL A 1 78 ? -3.936 -6.238 -1.368 1 98.69 78 VAL A N 1
ATOM 612 C CA . VAL A 1 78 ? -4.422 -5.676 -2.623 1 98.69 78 VAL A CA 1
ATOM 613 C C . VAL A 1 78 ? -5.695 -4.867 -2.369 1 98.69 78 VAL A C 1
ATOM 615 O O . VAL A 1 78 ? -6.574 -5.301 -1.622 1 98.69 78 VAL A O 1
ATOM 618 N N . CYS A 1 79 ? -5.711 -3.721 -2.926 1 98.62 79 CYS A N 1
ATOM 619 C CA . CYS A 1 79 ? -6.918 -2.9 -2.986 1 98.62 79 CYS A CA 1
ATOM 620 C C . CYS A 1 79 ? -7.391 -2.729 -4.426 1 98.62 79 CYS A C 1
ATOM 622 O O . CYS A 1 79 ? -6.785 -1.98 -5.195 1 98.62 79 CYS A O 1
ATOM 624 N N . ALA A 1 80 ? -8.5 -3.4 -4.723 1 98.69 80 ALA A N 1
ATOM 625 C CA . ALA A 1 80 ? -9.008 -3.389 -6.098 1 98.69 80 ALA A CA 1
ATOM 626 C C . ALA A 1 80 ? -10.297 -2.588 -6.199 1 98.69 80 ALA A C 1
ATOM 628 O O . ALA A 1 80 ? -11.281 -2.896 -5.52 1 98.69 80 ALA A O 1
ATOM 629 N N . ALA A 1 81 ? -10.297 -1.614 -7.059 1 98.5 81 ALA A N 1
ATOM 630 C CA . ALA A 1 81 ? -11.469 -0.759 -7.242 1 98.5 81 ALA A CA 1
ATOM 631 C C . ALA A 1 81 ? -12.5 -1.433 -8.133 1 98.5 81 ALA A C 1
ATOM 633 O O . ALA A 1 81 ? -12.203 -1.801 -9.273 1 98.5 81 ALA A O 1
ATOM 634 N N . LYS A 1 82 ? -13.711 -1.582 -7.547 1 98.62 82 LYS A N 1
ATOM 635 C CA . LYS A 1 82 ? -14.805 -2.158 -8.328 1 98.62 82 LYS A CA 1
ATOM 636 C C . LYS A 1 82 ? -15.18 -1.25 -9.5 1 98.62 82 LYS A C 1
ATOM 638 O O . LYS A 1 82 ? -15.203 -0.026 -9.359 1 98.62 82 LYS A O 1
ATOM 643 N N . LYS A 1 83 ? -15.508 -1.826 -10.578 1 98.62 83 LYS A N 1
ATOM 644 C CA . LYS A 1 83 ? -16 -1.046 -11.711 1 98.62 83 LYS A CA 1
ATOM 645 C C . LYS A 1 83 ? -17.375 -0.457 -11.414 1 98.62 83 LYS A C 1
ATOM 647 O O . LYS A 1 83 ? -17.641 0.704 -11.727 1 98.62 83 LYS A O 1
ATOM 652 N N . ASP A 1 84 ? -18.25 -1.318 -10.883 1 98.38 84 ASP A N 1
ATOM 653 C CA . ASP A 1 84 ? -19.594 -0.908 -10.477 1 98.38 84 ASP A CA 1
ATOM 654 C C . ASP A 1 84 ? -19.766 -1.045 -8.961 1 98.38 84 ASP A C 1
ATOM 656 O O . ASP A 1 84 ? -19.438 -2.084 -8.391 1 98.38 84 ASP A O 1
ATOM 660 N N . GLU A 1 85 ? -20.297 0.012 -8.398 1 97.69 85 GLU A N 1
ATOM 661 C CA . GLU A 1 85 ? -20.547 -0.049 -6.961 1 97.69 85 GLU A CA 1
ATOM 662 C C . GLU A 1 85 ? -21.531 -1.16 -6.613 1 97.69 85 GLU A C 1
ATOM 664 O O . GLU A 1 85 ? -22.297 -1.605 -7.469 1 97.69 85 GLU A O 1
ATOM 669 N N . GLY A 1 86 ? -21.438 -1.67 -5.305 1 97.75 86 GLY A N 1
ATOM 670 C CA . GLY A 1 86 ? -22.312 -2.727 -4.824 1 97.75 86 GLY A CA 1
ATOM 671 C C . GLY A 1 86 ? -21.578 -3.877 -4.18 1 97.75 86 GLY A C 1
ATOM 672 O O . GLY A 1 86 ? -20.422 -4.148 -4.527 1 97.75 86 GLY A O 1
ATOM 673 N N . TYR A 1 87 ? -22.266 -4.512 -3.361 1 96.88 87 TYR A N 1
ATOM 674 C CA . TYR A 1 87 ? -21.656 -5.652 -2.678 1 96.88 87 TYR A CA 1
ATOM 675 C C . TYR A 1 87 ? -21.734 -6.906 -3.539 1 96.88 87 TYR A C 1
ATOM 677 O O . TYR A 1 87 ? -22.781 -7.199 -4.129 1 96.88 87 TYR A O 1
ATOM 685 N N . TRP A 1 88 ? -20.609 -7.68 -3.643 1 97.38 88 TRP A N 1
ATOM 686 C CA . TRP A 1 88 ? -20.516 -8.906 -4.434 1 97.38 88 TRP A CA 1
ATOM 687 C C . TRP A 1 88 ? -20.953 -10.117 -3.619 1 97.38 88 TRP A C 1
ATOM 689 O O . TRP A 1 88 ? -21.641 -11.008 -4.133 1 97.38 88 TRP A O 1
ATOM 699 N N . ASN A 1 89 ? -20.562 -10.078 -2.346 1 95.69 89 ASN A N 1
ATOM 700 C CA . ASN A 1 89 ? -20.828 -11.133 -1.377 1 95.69 89 ASN A CA 1
ATOM 701 C C . ASN A 1 89 ? -20.016 -12.391 -1.678 1 95.69 89 ASN A C 1
ATOM 703 O O . ASN A 1 89 ? -20.062 -13.359 -0.92 1 95.69 89 ASN A O 1
ATOM 707 N N . LYS A 1 90 ? -19.375 -12.375 -2.871 1 97.12 90 LYS A N 1
ATOM 708 C CA . LYS A 1 90 ? -18.438 -13.422 -3.285 1 97.12 90 LYS A CA 1
ATOM 709 C C . LYS A 1 90 ? -17.281 -12.836 -4.074 1 97.12 90 LYS A C 1
ATOM 711 O O . LYS A 1 90 ? -17.469 -11.961 -4.922 1 97.12 90 LYS A O 1
ATOM 716 N N . LEU A 1 91 ? -16.078 -13.422 -3.857 1 98.38 91 LEU A N 1
ATOM 717 C CA . LEU A 1 91 ? -14.922 -12.859 -4.543 1 98.38 91 LEU A CA 1
ATOM 718 C C . LEU A 1 91 ? -14.773 -13.453 -5.941 1 98.38 91 LEU A C 1
ATOM 720 O O . LEU A 1 91 ? -14.398 -12.75 -6.879 1 98.38 91 LEU A O 1
ATOM 724 N N . VAL A 1 92 ? -15.016 -14.82 -6.051 1 98.44 92 VAL A N 1
ATOM 725 C CA . VAL A 1 92 ? -14.797 -15.562 -7.289 1 98.44 92 VAL A CA 1
ATOM 726 C C . VAL A 1 92 ? -16.047 -16.344 -7.652 1 98.44 92 VAL A C 1
ATOM 728 O O . VAL A 1 92 ? -16.938 -16.531 -6.812 1 98.44 92 VAL A O 1
ATOM 731 N N . ASP A 1 93 ? -16.141 -16.844 -8.898 1 96.38 93 ASP A N 1
ATOM 732 C CA . ASP A 1 93 ? -17.328 -17.547 -9.375 1 96.38 93 ASP A CA 1
ATOM 733 C C . ASP A 1 93 ? -17.312 -19 -8.945 1 96.38 93 ASP A C 1
ATOM 735 O O . ASP A 1 93 ? -18.359 -19.672 -8.977 1 96.38 93 ASP A O 1
ATOM 739 N N . GLN A 1 94 ? -16.234 -19.547 -8.547 1 95.75 94 GLN A N 1
ATOM 740 C CA . GLN A 1 94 ? -16.125 -20.922 -8.109 1 95.75 94 GLN A CA 1
ATOM 741 C C . GLN A 1 94 ? -16.922 -21.156 -6.828 1 95.75 94 GLN A C 1
ATOM 743 O O . GLN A 1 94 ? -17.016 -20.266 -5.98 1 95.75 94 GLN A O 1
ATOM 748 N N . PRO A 1 95 ? -17.484 -22.391 -6.684 1 96.25 95 PRO A N 1
ATOM 749 C CA . PRO A 1 95 ? -18.188 -22.703 -5.441 1 96.25 95 PRO A CA 1
ATOM 750 C C . PRO A 1 95 ? -17.281 -22.641 -4.215 1 96.25 95 PRO A C 1
ATOM 752 O O . PRO A 1 95 ? -16.078 -22.922 -4.316 1 96.25 95 PRO A O 1
ATOM 755 N N . THR A 1 96 ? -17.875 -22.312 -3.102 1 94.62 96 THR A N 1
ATOM 756 C CA . THR A 1 96 ? -17.125 -22.172 -1.854 1 94.62 96 THR A CA 1
ATOM 757 C C . THR A 1 96 ? -16.406 -23.469 -1.517 1 94.62 96 THR A C 1
ATOM 759 O O . THR A 1 96 ? -15.297 -23.438 -0.961 1 94.62 96 THR A O 1
ATOM 762 N N . SER A 1 97 ? -16.953 -24.594 -1.858 1 95.62 97 SER A N 1
ATOM 763 C CA . SER A 1 97 ? -16.359 -25.891 -1.593 1 95.62 97 SER A CA 1
ATOM 764 C C . SER A 1 97 ? -15.008 -26.031 -2.299 1 95.62 97 SER A C 1
ATOM 766 O O . SER A 1 97 ? -14.117 -26.734 -1.814 1 95.62 97 SER A O 1
ATOM 768 N N . SER A 1 98 ? -14.852 -25.359 -3.41 1 96 98 SER A N 1
ATOM 769 C CA . SER A 1 98 ? -13.625 -25.453 -4.199 1 96 98 SER A CA 1
ATOM 770 C C . SER A 1 98 ? -12.602 -24.422 -3.764 1 96 98 SER A C 1
ATOM 772 O O . SER A 1 98 ? -11.422 -24.516 -4.113 1 96 98 SER A O 1
ATOM 774 N N . THR A 1 99 ? -13.039 -23.438 -2.971 1 96.81 99 THR A N 1
ATOM 775 C CA . THR A 1 99 ? -12.141 -22.328 -2.668 1 96.81 99 THR A CA 1
ATOM 776 C C . THR A 1 99 ? -11.781 -22.312 -1.185 1 96.81 99 THR A C 1
ATOM 778 O O . THR A 1 99 ? -10.867 -21.594 -0.767 1 96.81 99 THR A O 1
ATOM 781 N N . LYS A 1 100 ? -12.367 -23.125 -0.373 1 96.31 100 LYS A N 1
ATOM 782 C CA . LYS A 1 100 ? -12.25 -23.062 1.081 1 96.31 100 LYS A CA 1
ATOM 783 C C . LYS A 1 100 ? -10.812 -23.281 1.526 1 96.31 100 LYS A C 1
ATOM 785 O O . LYS A 1 100 ? -10.406 -22.828 2.6 1 96.31 100 LYS A O 1
ATOM 790 N N . ASN A 1 101 ? -10.047 -24.016 0.736 1 96.19 101 ASN A N 1
ATOM 791 C CA . ASN A 1 101 ? -8.695 -24.375 1.141 1 96.19 101 ASN A CA 1
ATOM 792 C C . ASN A 1 101 ? -7.746 -23.172 1.003 1 96.19 101 ASN A C 1
ATOM 794 O O . ASN A 1 101 ? -6.652 -23.188 1.568 1 96.19 101 ASN A O 1
ATOM 798 N N . TRP A 1 102 ? -8.086 -22.172 0.194 1 97.81 102 TRP A N 1
ATOM 799 C CA . TRP A 1 102 ? -7.129 -21.094 -0.034 1 97.81 102 TRP A CA 1
ATOM 800 C C . TRP A 1 102 ? -7.789 -19.734 0.141 1 97.81 102 TRP A C 1
ATOM 802 O O . TRP A 1 102 ? -7.105 -18.719 0.315 1 97.81 102 TRP A O 1
ATOM 812 N N . LEU A 1 103 ? -9.125 -19.672 0.152 1 98.44 103 LEU A N 1
ATOM 813 C CA . LEU A 1 103 ? -9.836 -18.391 0.2 1 98.44 103 LEU A CA 1
ATOM 814 C C . LEU A 1 103 ? -10.773 -18.344 1.402 1 98.44 103 LEU A C 1
ATOM 816 O O . LEU A 1 103 ? -11.625 -19.219 1.571 1 98.44 103 LEU A O 1
ATOM 820 N N . SER A 1 104 ? -10.633 -17.344 2.234 1 97.94 104 SER A N 1
ATOM 821 C CA . SER A 1 104 ? -11.484 -17.156 3.402 1 97.94 104 SER A CA 1
ATOM 822 C C . SER A 1 104 ? -11.852 -15.68 3.592 1 97.94 104 SER A C 1
ATOM 824 O O . SER A 1 104 ? -11.219 -14.797 3.014 1 97.94 104 SER A O 1
ATOM 826 N N . VAL A 1 105 ? -12.812 -15.43 4.359 1 96.75 105 VAL A N 1
ATOM 827 C CA . VAL A 1 105 ? -13.242 -14.07 4.668 1 96.75 105 VAL A CA 1
ATOM 828 C C . VAL A 1 105 ? -12.227 -13.406 5.594 1 96.75 105 VAL A C 1
ATOM 830 O O . VAL A 1 105 ? -11.703 -14.039 6.512 1 96.75 105 VAL A O 1
ATOM 833 N N . ASP A 1 106 ? -11.93 -12.164 5.363 1 98.12 106 ASP A N 1
ATOM 834 C CA . ASP A 1 106 ? -11.078 -11.391 6.262 1 98.12 106 ASP A CA 1
ATOM 835 C C . ASP A 1 106 ? -11.906 -10.727 7.363 1 98.12 106 ASP A C 1
ATOM 837 O O . ASP A 1 106 ? -12.344 -9.586 7.219 1 98.12 106 ASP A O 1
ATOM 841 N N . TRP A 1 107 ? -11.961 -11.227 8.484 1 95.19 107 TRP A N 1
ATOM 842 C CA . TRP A 1 107 ? -12.805 -10.766 9.586 1 95.19 107 TRP A CA 1
ATOM 843 C C . TRP A 1 107 ? -12.227 -9.508 10.227 1 95.19 107 TRP A C 1
ATOM 845 O O . TRP A 1 107 ? -12.945 -8.75 10.883 1 95.19 107 TRP A O 1
ATOM 855 N N . ASN A 1 108 ? -10.953 -9.344 10.078 1 93.81 108 ASN A N 1
ATOM 856 C CA . ASN A 1 108 ? -10.336 -8.109 10.562 1 93.81 108 ASN A CA 1
ATOM 857 C C . ASN A 1 108 ? -10.82 -6.895 9.781 1 93.81 108 ASN A C 1
ATOM 859 O O . ASN A 1 108 ? -10.828 -5.777 10.305 1 93.81 108 ASN A O 1
ATOM 863 N N . LEU A 1 109 ? -11.203 -7.098 8.562 1 93.5 109 LEU A N 1
ATOM 864 C CA . LEU A 1 109 ? -11.602 -5.992 7.699 1 93.5 109 LEU A CA 1
ATOM 865 C C . LEU A 1 109 ? -13.109 -5.984 7.488 1 93.5 109 LEU A C 1
ATOM 867 O O . LEU A 1 109 ? -13.648 -5.078 6.848 1 93.5 109 LEU A O 1
ATOM 871 N N . TRP A 1 110 ? -13.859 -6.922 8.18 1 85.5 110 TRP A N 1
ATOM 872 C CA . TRP A 1 110 ? -15.297 -7.027 7.961 1 85.5 110 TRP A CA 1
ATOM 873 C C . TRP A 1 110 ? -16.047 -5.973 8.766 1 85.5 110 TRP A C 1
ATOM 875 O O . TRP A 1 110 ? -15.734 -5.734 9.938 1 85.5 110 TRP A O 1
ATOM 885 N N . LYS A 1 111 ? -16.734 -5.07 7.922 1 78.38 111 LYS A N 1
ATOM 886 C CA . LYS A 1 111 ? -17.516 -4.004 8.547 1 78.38 111 LYS A CA 1
ATOM 887 C C . LYS A 1 111 ? -18.969 -4.414 8.719 1 78.38 111 LYS A C 1
ATOM 889 O O . LYS A 1 111 ? -19.562 -5.031 7.828 1 78.38 111 LYS A O 1
ATOM 894 N N . ASP A 1 112 ? -19.359 -4.398 9.984 1 64.69 112 ASP A N 1
ATOM 895 C CA . ASP A 1 112 ? -20.797 -4.551 10.18 1 64.69 112 ASP A CA 1
ATOM 896 C C . ASP A 1 112 ? -21.547 -3.275 9.797 1 64.69 112 ASP A C 1
ATOM 898 O O . ASP A 1 112 ? -21.219 -2.191 10.281 1 64.69 112 ASP A O 1
ATOM 902 N N . GLU A 1 113 ? -22.078 -3.307 8.547 1 54.47 113 GLU A N 1
ATOM 903 C CA . GLU A 1 113 ? -22.875 -2.152 8.133 1 54.47 113 GLU A CA 1
ATOM 904 C C . GLU A 1 113 ? -23.625 -1.55 9.32 1 54.47 113 GLU A C 1
ATOM 906 O O . GLU A 1 113 ? -23.781 -0.331 9.406 1 54.47 113 GLU A O 1
ATOM 911 N N . ASP A 1 114 ? -24.25 -2.354 10.172 1 55.06 114 ASP A N 1
ATOM 912 C CA . ASP A 1 114 ? -25.062 -1.804 11.25 1 55.06 114 ASP A CA 1
ATOM 913 C C . ASP A 1 114 ? -24.219 -0.936 12.188 1 55.06 114 ASP A C 1
ATOM 915 O O . ASP A 1 114 ? -24.719 0.031 12.766 1 55.06 114 ASP A O 1
ATOM 919 N N . GLU A 1 115 ? -23.016 -1.226 12.273 1 49.97 115 GLU A N 1
ATOM 920 C CA . GLU A 1 115 ? -22.188 -0.465 13.203 1 49.97 115 GLU A CA 1
ATOM 921 C C . GLU A 1 115 ? -21.469 0.679 12.492 1 49.97 115 GLU A C 1
ATOM 923 O O . GLU A 1 115 ? -21.125 1.682 13.117 1 49.97 115 GLU A O 1
ATOM 928 N N . ALA A 1 116 ? -21.047 0.555 11.383 1 47.75 116 ALA A N 1
ATOM 929 C CA . ALA A 1 116 ? -20.25 1.556 10.68 1 47.75 116 ALA A CA 1
ATOM 930 C C . ALA A 1 116 ? -21.031 2.852 10.492 1 47.75 116 ALA A C 1
ATOM 932 O O . ALA A 1 116 ? -20.484 3.945 10.633 1 47.75 116 ALA A O 1
ATOM 933 N N . ASP A 1 117 ? -22.203 2.82 9.734 1 45.44 117 ASP A N 1
ATOM 934 C CA . ASP A 1 117 ? -22.969 4.039 9.461 1 45.44 117 ASP A CA 1
ATOM 935 C C . ASP A 1 117 ? -23.391 4.715 10.758 1 45.44 117 ASP A C 1
ATOM 937 O O . ASP A 1 117 ? -23.516 5.941 10.812 1 45.44 117 ASP A O 1
ATOM 941 N N . GLU A 1 118 ? -24.016 3.795 11.609 1 43.03 118 GLU A N 1
ATOM 942 C CA . GLU A 1 118 ? -24.797 4.445 12.664 1 43.03 118 GLU A CA 1
ATOM 943 C C . GLU A 1 118 ? -23.906 4.77 13.867 1 43.03 118 GLU A C 1
ATOM 945 O O . GLU A 1 118 ? -24.281 4.496 15.008 1 43.03 118 GLU A O 1
ATOM 950 N N . VAL A 1 119 ? -22.625 4.562 13.758 1 40.66 119 VAL A N 1
ATOM 951 C CA . VAL A 1 119 ? -22.219 5.203 15.008 1 40.66 119 VAL A CA 1
ATOM 952 C C . VAL A 1 119 ? -22.781 6.625 15.062 1 40.66 119 VAL A C 1
ATOM 954 O O . VAL A 1 119 ? -22.422 7.469 14.234 1 40.66 119 VAL A O 1
ATOM 957 N N . PRO A 1 120 ? -23.938 6.82 15.344 1 38.91 120 PRO A N 1
ATOM 958 C CA . PRO A 1 120 ? -24.484 8.172 15.508 1 38.91 120 PRO A CA 1
ATOM 959 C C . PRO A 1 120 ? -23.453 9.164 16.031 1 38.91 120 PRO A C 1
ATOM 961 O O . PRO A 1 120 ? -22.594 8.805 16.844 1 38.91 120 PRO A O 1
ATOM 964 N N . ALA A 1 121 ? -23.031 10.203 15.219 1 38.66 121 ALA A N 1
ATOM 965 C CA . ALA A 1 121 ? -22.406 11.383 15.805 1 38.66 121 ALA A CA 1
ATOM 966 C C . ALA A 1 121 ? -22.766 11.531 17.281 1 38.66 121 ALA A C 1
ATOM 968 O O . ALA A 1 121 ? -22.297 12.453 17.953 1 38.66 121 ALA A O 1
ATOM 969 N N . GLY A 1 122 ? -23.953 11 17.531 1 38.44 122 GLY A N 1
ATOM 970 C CA . GLY A 1 122 ? -24.641 11.281 18.781 1 38.44 122 GLY A CA 1
ATOM 971 C C . GLY A 1 122 ? -24.031 10.562 19.969 1 38.44 122 GLY A C 1
ATOM 972 O O . GLY A 1 122 ? -24.625 10.539 21.047 1 38.44 122 GLY A O 1
ATOM 973 N N . PHE A 1 123 ? -23.203 9.562 19.781 1 42.53 123 PHE A N 1
ATOM 974 C CA . PHE A 1 123 ? -22.953 8.922 21.062 1 42.53 123 PHE A CA 1
ATOM 975 C C . PHE A 1 123 ? -22.125 9.836 21.969 1 42.53 123 PHE A C 1
ATOM 977 O O . PHE A 1 123 ? -21.609 9.391 23 1 42.53 123 PHE A O 1
ATOM 984 N N . GLY A 1 124 ? -21.531 10.922 21.406 1 36.91 124 GLY A N 1
ATOM 985 C CA . GLY A 1 124 ? -21.062 11.953 22.312 1 36.91 124 GLY A CA 1
ATOM 986 C C . GLY A 1 124 ? -22.109 12.375 23.328 1 36.91 124 GLY A C 1
ATOM 987 O O . GLY A 1 124 ? -21.812 13.07 24.297 1 36.91 124 GLY A O 1
ATOM 988 N N . ASP A 1 125 ? -23.328 12.594 22.75 1 34.28 125 ASP A N 1
ATOM 989 C CA . ASP A 1 125 ? -24.312 13.219 23.625 1 34.28 125 ASP A CA 1
ATOM 990 C C . ASP A 1 125 ? -24.812 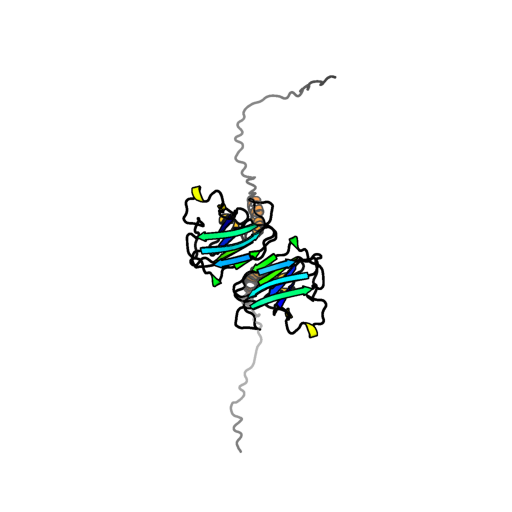12.227 24.672 1 34.28 125 ASP A C 1
ATOM 992 O O . ASP A 1 125 ? -25.859 12.445 25.297 1 34.28 125 ASP A O 1
ATOM 996 N N . TYR A 1 126 ? -24.422 10.945 24.594 1 39.56 126 TYR A N 1
ATOM 997 C CA . TYR A 1 126 ? -24.922 10.156 25.719 1 39.56 126 TYR A CA 1
ATOM 998 C C . TYR A 1 126 ? -24.422 10.711 27.047 1 39.56 126 TYR A C 1
ATOM 1000 O O . TYR A 1 126 ? -24.484 10.031 28.062 1 39.56 126 TYR A O 1
ATOM 1008 N N . GLY A 1 127 ? -23.578 11.727 26.922 1 37.38 127 GLY A N 1
ATOM 1009 C CA . GLY A 1 127 ? -23.297 12.414 28.172 1 37.38 127 GLY A CA 1
ATOM 1010 C C . GLY A 1 127 ? -24.547 12.742 28.969 1 37.38 127 GLY A C 1
ATOM 1011 O O . GLY A 1 127 ? -24.531 12.727 30.203 1 37.38 127 GLY A O 1
ATOM 1012 N N . ASP A 1 128 ? -25.5 13.422 28.219 1 37.09 128 ASP A N 1
ATOM 1013 C CA . ASP A 1 128 ? -26.5 14.18 28.969 1 37.09 128 ASP A CA 1
ATOM 1014 C C . ASP A 1 128 ? -27.578 13.266 29.531 1 37.09 128 ASP A C 1
ATOM 1016 O O . ASP A 1 128 ? -28.625 13.734 30 1 37.09 128 ASP A O 1
ATOM 1020 N N . LEU A 1 129 ? -27.734 12.031 29.047 1 39.72 129 LEU A N 1
ATOM 1021 C CA . LEU A 1 129 ? -28.875 11.328 29.609 1 39.72 129 LEU A CA 1
ATOM 1022 C C . LEU A 1 129 ? -28.719 11.133 31.109 1 39.72 129 LEU A C 1
ATOM 1024 O O . LEU A 1 129 ? -29.719 11.141 31.844 1 39.72 129 LEU A O 1
ATOM 1028 N N . SER A 1 130 ? -27.547 10.922 31.641 1 39.09 130 SER A N 1
ATOM 1029 C CA . SER A 1 130 ? -27.344 10.844 33.094 1 39.09 130 SER A CA 1
ATOM 1030 C C . SER A 1 130 ? -27.734 12.148 33.75 1 39.09 130 SER A C 1
ATOM 1032 O O . SER A 1 130 ? -28.141 12.148 34.938 1 39.09 130 SER A O 1
ATOM 1034 N N . ASN A 1 131 ? -27.578 13.281 33.062 1 39.62 131 ASN A N 1
ATOM 1035 C CA . ASN A 1 131 ? -27.984 14.547 33.656 1 39.62 131 ASN A CA 1
ATOM 1036 C C . ASN A 1 131 ? -29.516 14.703 33.625 1 39.62 131 ASN A C 1
ATOM 1038 O O . ASN A 1 131 ? -30.062 15.492 34.375 1 39.62 131 ASN A O 1
ATOM 1042 N N . MET A 1 132 ? -30.156 14.188 32.656 1 39.62 132 MET A N 1
ATOM 1043 C CA . MET A 1 132 ? -31.625 14.289 32.625 1 39.62 132 MET A CA 1
ATOM 1044 C C . MET A 1 132 ? -32.219 13.453 33.75 1 39.62 132 MET A C 1
ATOM 1046 O O . MET A 1 132 ? -33.219 13.852 34.344 1 39.62 132 MET A O 1
ATOM 1050 N N . MET A 1 133 ? -31.734 12.281 34.031 1 41.25 133 MET A N 1
ATOM 1051 C CA . MET A 1 133 ? -32.25 11.477 35.125 1 41.25 133 MET A CA 1
ATOM 1052 C C . MET A 1 133 ? -32.031 12.172 36.469 1 41.25 133 MET A C 1
ATOM 1054 O O . MET A 1 133 ? -32.812 11.984 37.406 1 41.25 133 MET A O 1
ATOM 1058 N N . ASN A 1 134 ? -30.875 12.758 36.562 1 41.75 134 ASN A N 1
ATOM 1059 C CA . ASN A 1 134 ? -30.609 13.391 37.844 1 41.75 134 ASN A CA 1
ATOM 1060 C C . ASN A 1 134 ? -31.391 14.688 38 1 41.75 134 ASN A C 1
ATOM 1062 O O . ASN A 1 134 ? -31.297 15.359 39.031 1 41.75 134 ASN A O 1
ATOM 1066 N N . MET A 1 135 ? -31.688 15.312 36.875 1 38.91 135 MET A N 1
ATOM 1067 C CA . MET A 1 135 ? -32.438 16.547 37.094 1 38.91 135 MET A CA 1
ATOM 1068 C C . MET A 1 135 ? -33.781 16.25 37.719 1 38.91 135 MET A C 1
ATOM 1070 O O . MET A 1 135 ? -34.344 17.078 38.469 1 38.91 135 MET A O 1
ATOM 1074 N N . GLY A 1 136 ? -34.5 15.289 37.156 1 41.41 136 GLY A N 1
ATOM 1075 C CA . GLY A 1 136 ? -35.844 15.117 37.656 1 41.41 136 GLY A CA 1
ATOM 1076 C C . GLY A 1 136 ? -35.906 14.617 39.062 1 41.41 136 GLY A C 1
ATOM 1077 O O . GLY A 1 136 ? -36.594 13.648 39.375 1 41.41 136 GLY A O 1
ATOM 1078 N N . GLY A 1 137 ? -34.688 14.469 39.719 1 37.97 137 GLY A N 1
ATOM 1079 C CA . GLY A 1 137 ? -34.875 14.141 41.125 1 37.97 137 GLY A CA 1
ATOM 1080 C C . GLY A 1 137 ? -35.812 15.102 41.844 1 37.97 137 GLY A C 1
ATOM 1081 O O . GLY A 1 137 ? -35.406 16.203 42.219 1 37.97 137 GLY A O 1
ATOM 1082 N N . MET A 1 138 ? -36.906 15.398 41.188 1 36.41 138 MET A N 1
ATOM 1083 C CA . MET A 1 138 ? -38 15.977 41.969 1 36.41 138 MET A CA 1
ATOM 1084 C C . MET A 1 138 ? -38.094 15.359 43.344 1 36.41 138 MET A C 1
ATOM 1086 O O . MET A 1 138 ? -38.281 14.148 43.469 1 36.41 138 MET A O 1
ATOM 1090 N N . ASP A 1 139 ? -37.188 15.773 44.219 1 35.31 139 ASP A N 1
ATOM 1091 C CA . ASP A 1 139 ? -37.406 15.602 45.656 1 35.31 139 ASP A CA 1
ATOM 1092 C C . ASP A 1 139 ? -38.844 15.914 46.062 1 35.31 139 ASP A C 1
ATOM 1094 O O . ASP A 1 139 ? -39.281 17.062 45.969 1 35.31 139 ASP A O 1
ATOM 1098 N N . MET A 1 140 ? -39.75 15.141 45.406 1 37.12 140 MET A N 1
ATOM 1099 C CA . MET A 1 140 ? -41.125 15.031 45.844 1 37.12 140 MET A CA 1
ATOM 1100 C C . MET A 1 140 ? -41.188 14.945 47.375 1 37.12 140 MET A C 1
ATOM 1102 O O . MET A 1 140 ? -42.219 14.57 47.906 1 37.12 140 MET A O 1
ATOM 1106 N N . GLY A 1 141 ? -40.031 14.953 48 1 35.88 141 GLY A N 1
ATOM 1107 C CA . GLY A 1 141 ? -40.219 14.758 49.438 1 35.88 141 GLY A CA 1
ATOM 1108 C C . GLY A 1 141 ? -41.156 15.773 50.062 1 35.88 141 GLY A C 1
ATOM 1109 O O . GLY A 1 141 ? -41.594 15.617 51.188 1 35.88 141 GLY A O 1
ATOM 1110 N N . GLY A 1 142 ? -40.875 17 49.688 1 35.62 142 GLY A N 1
ATOM 1111 C CA . GLY A 1 142 ? -41.344 17.875 50.75 1 35.62 142 GLY A CA 1
ATOM 1112 C C . GLY A 1 142 ? -42.844 17.812 50.969 1 35.62 142 GLY A C 1
ATOM 1113 O O . GLY A 1 142 ? -43.406 18.609 51.75 1 35.62 142 GLY A O 1
ATOM 1114 N N . MET A 1 143 ? -43.531 17.484 49.844 1 32 143 MET A N 1
ATOM 1115 C CA . MET A 1 143 ? -44.906 17.844 50.094 1 32 143 MET A CA 1
ATOM 1116 C C . MET A 1 143 ? -45.5 17.016 51.25 1 32 143 MET A C 1
ATOM 1118 O O . MET A 1 143 ? -45.781 15.836 51.094 1 32 143 MET A O 1
ATOM 1122 N N . ASP A 1 144 ? -44.719 16.938 52.312 1 33.31 144 ASP A N 1
ATOM 1123 C CA . ASP A 1 144 ? -45.438 16.5 53.531 1 33.31 144 ASP A CA 1
ATOM 1124 C C . ASP A 1 144 ? -46.812 17.141 53.625 1 33.31 144 ASP A C 1
ATOM 1126 O O . ASP A 1 144 ? -46.938 18.344 53.812 1 33.31 144 ASP A O 1
ATOM 1130 N N . MET A 1 145 ? -47.469 16.906 52.594 1 31.45 145 MET A N 1
ATOM 1131 C CA . MET A 1 145 ? -48.875 17.281 52.719 1 31.45 145 MET A CA 1
ATOM 1132 C C . MET A 1 145 ? -49.406 16.969 54.125 1 31.45 145 MET A C 1
ATOM 1134 O O . MET A 1 145 ? -49.094 15.906 54.688 1 31.45 145 MET A O 1
ATOM 1138 N N . GLY A 1 146 ? -49.438 18 54.938 1 32.62 146 GLY A N 1
ATOM 1139 C CA . GLY A 1 146 ? -50.188 18.156 56.156 1 32.62 146 GLY A CA 1
ATOM 1140 C C . GLY A 1 146 ? -51.438 17.281 56.188 1 32.62 146 GLY A C 1
ATOM 1141 O O . GLY A 1 146 ? -52.375 17.469 55.406 1 32.62 146 GLY A O 1
ATOM 1142 N N . ALA A 1 147 ? -51.062 15.883 56.156 1 29.39 147 ALA A N 1
ATOM 1143 C CA . ALA A 1 147 ? -52.219 15.07 56.531 1 29.39 147 ALA A CA 1
ATOM 1144 C C . ALA A 1 147 ? -53.031 15.758 57.656 1 29.39 147 ALA A C 1
ATOM 1146 O O . ALA A 1 147 ? -52.438 16.234 58.625 1 29.39 147 ALA A O 1
ATOM 1147 N N . MET A 1 148 ? -54 16.266 57.281 1 28.84 148 MET A N 1
ATOM 1148 C CA . MET A 1 148 ? -55.156 16.75 58.031 1 28.84 148 MET A CA 1
ATOM 1149 C C . MET A 1 148 ? -55.438 15.859 59.25 1 28.84 148 MET A C 1
ATOM 1151 O O . MET A 1 148 ? -55.25 14.641 59.156 1 28.84 148 MET A O 1
ATOM 1155 N N . ASP A 1 149 ? -55.25 16.359 60.438 1 28.58 149 ASP A N 1
ATOM 1156 C CA . ASP A 1 149 ? -55.469 16.109 61.844 1 28.58 149 ASP A CA 1
ATOM 1157 C C . ASP A 1 149 ? -56.75 15.305 62.062 1 28.58 149 ASP A C 1
ATOM 1159 O O . ASP A 1 149 ? -57.281 15.234 63.188 1 28.58 149 ASP A O 1
ATOM 1163 N N . ASP A 1 150 ? -57.312 14.609 61 1 25.59 150 ASP A N 1
ATOM 1164 C CA . ASP A 1 150 ? -58.656 14.516 61.625 1 25.59 150 ASP A CA 1
ATOM 1165 C C . ASP A 1 150 ? -58.594 13.758 62.938 1 25.59 150 ASP A C 1
ATOM 1167 O O . ASP A 1 150 ? -57.719 12.906 63.125 1 25.59 150 ASP A O 1
ATOM 1171 N N . ASP A 1 151 ? -59.5 13.836 63.812 1 24.11 151 ASP A N 1
ATOM 1172 C CA . ASP A 1 151 ? -59.875 13.812 65.188 1 24.11 151 ASP A CA 1
ATOM 1173 C C . ASP A 1 151 ? -59.969 12.383 65.75 1 24.11 151 ASP A C 1
ATOM 1175 O O . ASP A 1 151 ? -60.156 12.164 66.938 1 24.11 151 ASP A O 1
ATOM 1179 N N . SER A 1 152 ? -60.25 11.219 64.938 1 26.89 152 SER A N 1
ATOM 1180 C CA . SER A 1 152 ? -61.219 10.578 65.812 1 26.89 152 SER A CA 1
ATOM 1181 C C . SER A 1 152 ? -60.531 9.961 67 1 26.89 152 SER A C 1
ATOM 1183 O O . SER A 1 152 ? -59.312 9.719 67 1 26.89 152 SER A O 1
ATOM 1185 N N . ASP A 1 153 ? -61.375 9.195 67.875 1 23.92 153 ASP A N 1
ATOM 1186 C CA . ASP A 1 153 ? -61.594 8.914 69.312 1 23.92 153 ASP A CA 1
ATOM 1187 C C . ASP A 1 153 ? -60.719 7.75 69.75 1 23.92 153 ASP A C 1
ATOM 1189 O O . ASP A 1 153 ? -59.812 7.941 70.562 1 23.92 153 ASP A O 1
ATOM 1193 N N . ASP A 1 154 ? -61.312 6.398 70 1 23.59 154 ASP A N 1
ATOM 1194 C CA . ASP A 1 154 ? -61.438 5.891 71.375 1 23.59 154 ASP A CA 1
ATOM 1195 C C . ASP A 1 154 ? -60.281 4.957 71.75 1 23.59 154 ASP A C 1
ATOM 1197 O O . ASP A 1 154 ? -59.406 5.297 72.562 1 23.59 154 ASP A O 1
ATOM 1201 N N . GLU A 1 155 ? -60.625 3.434 71.875 1 24.23 155 GLU A N 1
ATOM 1202 C CA . GLU A 1 155 ? -60.594 2.66 73.125 1 24.23 155 GLU A CA 1
ATOM 1203 C C . GLU A 1 155 ? -59.344 1.812 73.25 1 24.23 155 GLU A C 1
ATOM 1205 O O . GLU A 1 155 ? -58.688 1.532 72.25 1 24.23 155 GLU A O 1
ATOM 1210 N N . GLU A 1 156 ? -59.094 0.976 74.375 1 23.98 156 GLU A N 1
ATOM 1211 C CA . GLU A 1 156 ? -58.125 0.574 75.375 1 23.98 156 GLU A CA 1
ATOM 1212 C C . GLU A 1 156 ? -57.469 -0.757 75 1 23.98 156 GLU A C 1
ATOM 1214 O O . GLU A 1 156 ? -56.25 -0.937 75.25 1 23.98 156 GLU A O 1
ATOM 1219 N N . GLU A 1 157 ? -58 -1.957 74.375 1 26.97 157 GLU A N 1
ATOM 1220 C CA . GLU A 1 157 ? -57.969 -3.133 75.25 1 26.97 157 GLU A CA 1
ATOM 1221 C C . GLU A 1 157 ? -56.688 -3.93 75 1 26.97 157 GLU A C 1
ATOM 1223 O O . GLU A 1 157 ? -56.219 -4.047 73.875 1 26.97 157 GLU A O 1
ATOM 1228 N N . ASP A 1 158 ? -56.062 -4.719 76.062 1 25.67 158 ASP A N 1
ATOM 1229 C CA . ASP A 1 158 ? -54.875 -5.305 76.625 1 25.67 158 ASP A CA 1
ATOM 1230 C C . ASP A 1 158 ? -54.594 -6.699 76.062 1 25.67 158 ASP A C 1
ATOM 1232 O O . ASP A 1 158 ? -54.938 -7.703 76.688 1 25.67 158 ASP A O 1
ATOM 1236 N N . ALA A 1 159 ? -54.75 -7.176 74.812 1 26.5 159 ALA A N 1
ATOM 1237 C CA . ALA A 1 159 ? -54.844 -8.633 74.75 1 26.5 159 ALA A CA 1
ATOM 1238 C C . ALA A 1 159 ? -53.5 -9.273 75.062 1 26.5 159 ALA A C 1
ATOM 1240 O O . ALA A 1 159 ? -52.438 -8.742 74.688 1 26.5 159 ALA A O 1
ATOM 1241 N N . PRO A 1 160 ? -53.406 -10.547 75.875 1 30.2 160 PRO A N 1
ATOM 1242 C CA . PRO A 1 160 ? -52.5 -11.328 76.688 1 30.2 160 PRO A CA 1
ATOM 1243 C C . PRO A 1 160 ? -51.469 -12.102 75.875 1 30.2 160 PRO A C 1
ATOM 1245 O O . PRO A 1 160 ? -51.656 -12.289 74.625 1 30.2 160 PRO A O 1
ATOM 1248 N N . ALA A 1 161 ? -50.219 -12.578 76.438 1 26.67 161 ALA A N 1
ATOM 1249 C CA . ALA A 1 161 ? -48.812 -13.008 76.375 1 26.67 161 ALA A CA 1
ATOM 1250 C C . ALA A 1 161 ? -48.719 -14.445 75.875 1 26.67 161 ALA A C 1
ATOM 1252 O O . ALA A 1 161 ? -47.844 -14.75 75 1 26.67 161 ALA A O 1
ATOM 1253 N N . ASP A 1 162 ? -49.281 -15.617 76.375 1 26.83 162 ASP A N 1
ATOM 1254 C CA . ASP A 1 162 ? -48.594 -16.812 76.875 1 26.83 162 ASP A CA 1
ATOM 1255 C C . ASP A 1 162 ? -48.5 -17.875 75.75 1 26.83 162 ASP A C 1
ATOM 1257 O O . ASP A 1 162 ? -48.094 -19 76.062 1 26.83 162 ASP A O 1
ATOM 1261 N N . LEU A 1 163 ? -49 -18.016 74.562 1 23.86 163 LEU A N 1
ATOM 1262 C CA . LEU A 1 163 ? -49.5 -19.344 74.25 1 23.86 163 LEU A CA 1
ATOM 1263 C C . LEU A 1 163 ? -48.344 -20.328 74 1 23.86 163 LEU A C 1
ATOM 1265 O O . LEU A 1 163 ? -48.406 -21.469 74.5 1 23.86 163 LEU A O 1
ATOM 1269 N N . LYS A 1 164 ? -47.375 -20.516 72.812 1 24.89 164 LYS A N 1
ATOM 1270 C CA . LYS A 1 164 ? -47.25 -21.703 72 1 24.89 164 LYS A CA 1
ATOM 1271 C C . LYS A 1 164 ? -46.125 -22.609 72.5 1 24.89 164 LYS A C 1
ATOM 1273 O O . LYS A 1 164 ? -44.969 -22.375 72.125 1 24.89 164 LYS A O 1
ATOM 1278 N N . ASP A 1 165 ? -46.031 -23.188 73.688 1 27.95 165 ASP A N 1
ATOM 1279 C CA . ASP A 1 165 ? -45.062 -24.172 74.188 1 27.95 165 ASP A CA 1
ATOM 1280 C C . ASP A 1 165 ? -45.125 -25.469 73.375 1 27.95 165 ASP A C 1
ATOM 1282 O O . ASP A 1 165 ? -44.531 -26.469 73.75 1 27.95 165 ASP A O 1
ATOM 1286 N N . LEU A 1 166 ? -46 -25.719 72.375 1 28.58 166 LEU A N 1
ATOM 1287 C CA . LEU A 1 166 ? -46.406 -27.109 72.25 1 28.58 166 LEU A CA 1
ATOM 1288 C C . LEU A 1 166 ? -45.188 -28.016 72 1 28.58 166 LEU A C 1
ATOM 1290 O O . LEU A 1 166 ? -44.312 -27.703 71.188 1 28.58 166 LEU A O 1
ATOM 1294 N N . GLU A 1 167 ? -44.875 -29.141 72.938 1 27.7 167 GLU A N 1
ATOM 1295 C CA . GLU A 1 167 ? -44.188 -30.344 73.375 1 27.7 167 GLU A CA 1
ATOM 1296 C C . GLU A 1 167 ? -43.969 -31.328 72.25 1 27.7 167 GLU A C 1
ATOM 1298 O O . GLU A 1 167 ? -44.531 -31.156 71.125 1 27.7 167 GLU A O 1
ATOM 1303 N N . GLU A 1 168 ? -44.5 -32.812 72.5 1 25.72 168 GLU A N 1
ATOM 1304 C CA . GLU A 1 168 ? -44.219 -34.188 72.188 1 25.72 168 GLU A CA 1
ATOM 1305 C C . GLU A 1 168 ? -44.5 -34.469 70.688 1 25.72 168 GLU A C 1
ATOM 1307 O O . GLU A 1 168 ? -45.469 -33.938 70.125 1 25.72 168 GLU A O 1
ATOM 1312 N N . MET B 1 1 ? 22.234 8.109 -9.742 1 86.31 1 MET B N 1
ATOM 1313 C CA . MET B 1 1 ? 21.234 9.156 -9.789 1 86.31 1 MET B CA 1
ATOM 1314 C C . MET B 1 1 ? 19.953 8.711 -9.07 1 86.31 1 MET B C 1
ATOM 1316 O O . MET B 1 1 ? 19.578 7.543 -9.148 1 86.31 1 MET B O 1
ATOM 1320 N N . HIS B 1 2 ? 19.391 9.492 -8.164 1 96.5 2 HIS B N 1
ATOM 1321 C CA . HIS B 1 2 ? 18.234 9.164 -7.336 1 96.5 2 HIS B CA 1
ATOM 1322 C C . HIS B 1 2 ? 16.938 9.273 -8.125 1 96.5 2 HIS B C 1
ATOM 1324 O O . HIS B 1 2 ? 16.828 10.094 -9.047 1 96.5 2 HIS B O 1
ATOM 1330 N N . ILE B 1 3 ? 15.992 8.422 -7.805 1 97.75 3 ILE B N 1
ATOM 1331 C CA . ILE B 1 3 ? 14.633 8.547 -8.312 1 97.75 3 ILE B CA 1
ATOM 1332 C C . ILE B 1 3 ? 13.992 9.82 -7.762 1 97.75 3 ILE B C 1
ATOM 1334 O O . ILE B 1 3 ? 14.125 10.125 -6.578 1 97.75 3 ILE B O 1
ATOM 1338 N N . PRO B 1 4 ? 13.344 10.625 -8.648 1 98.19 4 PRO B N 1
ATOM 1339 C CA . PRO B 1 4 ? 12.633 11.781 -8.102 1 98.19 4 PRO B CA 1
ATOM 1340 C C . PRO B 1 4 ? 11.664 11.398 -6.98 1 98.19 4 PRO B C 1
ATOM 1342 O O . PRO B 1 4 ? 10.828 10.508 -7.156 1 98.19 4 PRO B O 1
ATOM 1345 N N . THR B 1 5 ? 11.836 12.07 -5.84 1 98.56 5 THR B N 1
ATOM 1346 C CA . THR B 1 5 ? 11.164 11.633 -4.625 1 98.56 5 THR B CA 1
ATOM 1347 C C . THR B 1 5 ? 10.57 12.82 -3.871 1 98.56 5 THR B C 1
ATOM 1349 O O . THR B 1 5 ? 11.211 13.867 -3.752 1 98.56 5 THR B O 1
ATOM 1352 N N . LYS B 1 6 ? 9.289 12.648 -3.426 1 98.62 6 LYS B N 1
ATOM 1353 C CA . LYS B 1 6 ? 8.672 13.57 -2.484 1 98.62 6 LYS B CA 1
ATOM 1354 C C . LYS B 1 6 ? 8.531 12.938 -1.102 1 98.62 6 LYS B C 1
ATOM 1356 O O . LYS B 1 6 ? 8.453 11.719 -0.977 1 98.62 6 LYS B O 1
ATOM 1361 N N . TRP B 1 7 ? 8.469 13.828 -0.094 1 98.56 7 TRP B N 1
ATOM 1362 C CA . TRP B 1 7 ? 8.359 13.227 1.232 1 98.56 7 TRP B CA 1
ATOM 1363 C C . TRP B 1 7 ? 7.586 14.133 2.18 1 98.56 7 TRP B C 1
ATOM 1365 O O . TRP B 1 7 ? 7.465 15.336 1.938 1 98.56 7 TRP B O 1
ATOM 1375 N N . ALA B 1 8 ? 6.965 13.531 3.195 1 98.31 8 ALA B N 1
ATOM 1376 C CA . ALA B 1 8 ? 6.32 14.172 4.34 1 98.31 8 ALA B CA 1
ATOM 1377 C C . ALA B 1 8 ? 6.508 13.344 5.609 1 98.31 8 ALA B C 1
ATOM 1379 O O . ALA B 1 8 ? 7.02 12.219 5.559 1 98.31 8 ALA B O 1
ATOM 1380 N N . GLU B 1 9 ? 6.18 13.961 6.703 1 97.62 9 GLU B N 1
ATOM 1381 C CA . GLU B 1 9 ? 6.324 13.195 7.941 1 97.62 9 GLU B CA 1
ATOM 1382 C C . GLU B 1 9 ? 5.188 13.5 8.914 1 97.62 9 GLU B C 1
ATOM 1384 O O . GLU B 1 9 ? 4.5 14.508 8.773 1 97.62 9 GLU B O 1
ATOM 1389 N N . ARG B 1 10 ? 4.914 12.508 9.672 1 97.19 10 ARG B N 1
ATOM 1390 C CA . ARG B 1 10 ? 4.121 12.641 10.891 1 97.19 10 ARG B CA 1
ATOM 1391 C C . ARG B 1 10 ? 4.977 12.391 12.125 1 97.19 10 ARG B C 1
ATOM 1393 O O . ARG B 1 10 ? 6.188 12.195 12.023 1 97.19 10 ARG B O 1
ATOM 1400 N N . ASN B 1 11 ? 4.258 12.562 13.258 1 97 11 ASN B N 1
ATOM 1401 C CA . ASN B 1 11 ? 4.992 12.375 14.5 1 97 11 ASN B CA 1
ATOM 1402 C C . ASN B 1 11 ? 5.656 11 14.555 1 97 11 ASN B C 1
ATOM 1404 O O . ASN B 1 11 ? 6.781 10.867 15.039 1 97 11 ASN B O 1
ATOM 1408 N N . ASP B 1 12 ? 5.055 10.062 13.953 1 97.94 12 ASP B N 1
ATOM 1409 C CA . ASP B 1 12 ? 5.496 8.695 14.211 1 97.94 12 ASP B CA 1
ATOM 1410 C C . ASP B 1 12 ? 6 8.031 12.93 1 97.94 12 ASP B C 1
ATOM 1412 O O . ASP B 1 12 ? 6.57 6.938 12.977 1 97.94 12 ASP B O 1
ATOM 1416 N N . LYS B 1 13 ? 5.84 8.602 11.758 1 98.25 13 LYS B N 1
ATOM 1417 C CA . LYS B 1 13 ? 6.191 7.898 10.523 1 98.25 13 LYS B CA 1
ATOM 1418 C C . LYS B 1 13 ? 6.57 8.875 9.422 1 98.25 13 LYS B C 1
ATOM 1420 O O . LYS B 1 13 ? 6.277 10.07 9.508 1 98.25 13 LYS B O 1
ATOM 1425 N N . LEU B 1 14 ? 7.293 8.391 8.453 1 98.62 14 LEU B N 1
ATOM 1426 C CA . LEU B 1 14 ? 7.652 9.086 7.223 1 98.62 14 LEU B CA 1
ATOM 1427 C C . LEU B 1 14 ? 6.805 8.594 6.055 1 98.62 14 LEU B C 1
ATOM 1429 O O . LEU B 1 14 ? 6.547 7.395 5.934 1 98.62 14 LEU B O 1
ATOM 1433 N N . TYR B 1 15 ? 6.34 9.508 5.207 1 98.62 15 TYR B N 1
ATOM 1434 C CA . TYR B 1 15 ? 5.785 9.195 3.895 1 98.62 15 TYR B CA 1
ATOM 1435 C C . TYR B 1 15 ? 6.762 9.586 2.787 1 98.62 15 TYR B C 1
ATOM 1437 O O . TYR B 1 15 ? 7.117 10.766 2.65 1 98.62 15 TYR B O 1
ATOM 1445 N N . ILE B 1 16 ? 7.188 8.617 2.07 1 98.88 16 ILE B N 1
ATOM 1446 C CA . ILE B 1 16 ? 8.125 8.828 0.972 1 98.88 16 ILE B CA 1
ATOM 1447 C C . ILE B 1 16 ? 7.496 8.359 -0.339 1 98.88 16 ILE B C 1
ATOM 1449 O O . ILE B 1 16 ? 7.156 7.184 -0.488 1 98.88 16 ILE B O 1
ATOM 1453 N N . THR B 1 17 ? 7.355 9.234 -1.275 1 98.75 17 THR B N 1
ATOM 1454 C CA . THR B 1 17 ? 6.688 8.953 -2.539 1 98.75 17 THR B CA 1
ATOM 1455 C C . THR B 1 17 ? 7.684 8.984 -3.697 1 98.75 17 THR B C 1
ATOM 1457 O O . THR B 1 17 ? 8.156 10.055 -4.086 1 98.75 17 THR B O 1
ATOM 1460 N N . LEU B 1 18 ? 8 7.82 -4.227 1 98.75 18 LEU B N 1
ATOM 1461 C CA . LEU B 1 18 ? 8.852 7.715 -5.41 1 98.75 18 LEU B CA 1
ATOM 1462 C C . LEU B 1 18 ? 8.039 7.922 -6.684 1 98.75 18 LEU B C 1
ATOM 1464 O O . LEU B 1 18 ? 7.047 7.227 -6.906 1 98.75 18 LEU B O 1
ATOM 1468 N N . GLN B 1 19 ? 8.453 8.852 -7.484 1 98.19 19 GLN B N 1
ATOM 1469 C CA . GLN B 1 19 ? 7.727 9.18 -8.703 1 98.19 19 GLN B CA 1
ATOM 1470 C C . GLN B 1 19 ? 8.094 8.227 -9.836 1 98.19 19 GLN B C 1
ATOM 1472 O O . GLN B 1 19 ? 8.914 8.555 -10.695 1 98.19 19 GLN B O 1
ATOM 1477 N N . VAL B 1 20 ? 7.43 7.062 -9.844 1 97.81 20 VAL B N 1
ATOM 1478 C CA . VAL B 1 20 ? 7.656 5.98 -10.797 1 97.81 20 VAL B CA 1
ATOM 1479 C C . VAL B 1 20 ? 6.316 5.484 -11.344 1 97.81 20 VAL B C 1
ATOM 1481 O O . VAL B 1 20 ? 5.441 5.078 -10.586 1 97.81 20 VAL B O 1
ATOM 1484 N N . ALA B 1 21 ? 6.168 5.473 -12.617 1 96.75 21 ALA B N 1
ATOM 1485 C CA . ALA B 1 21 ? 4.949 4.973 -13.242 1 96.75 21 ALA B CA 1
ATOM 1486 C C . ALA B 1 21 ? 5.117 3.52 -13.688 1 96.75 21 ALA B C 1
ATOM 1488 O O . ALA B 1 21 ? 6.207 3.107 -14.086 1 96.75 21 ALA B O 1
ATOM 1489 N N . SER B 1 22 ? 4.008 2.717 -13.531 1 94.94 22 SER B N 1
ATOM 1490 C CA . SER B 1 22 ? 3.92 1.354 -14.047 1 94.94 22 SER B CA 1
ATOM 1491 C C . SER B 1 22 ? 5.062 0.49 -13.523 1 94.94 22 SER B C 1
ATOM 1493 O O . SER B 1 22 ? 5.719 -0.216 -14.289 1 94.94 22 SER B O 1
ATOM 1495 N N . ALA B 1 23 ? 5.324 0.604 -12.258 1 95.69 23 ALA B N 1
ATOM 1496 C CA . ALA B 1 23 ? 6.438 -0.11 -11.641 1 95.69 23 ALA B CA 1
ATOM 1497 C C . ALA B 1 23 ? 6.207 -1.618 -11.664 1 95.69 23 ALA B C 1
ATOM 1499 O O . ALA B 1 23 ? 5.086 -2.084 -11.445 1 95.69 23 ALA B O 1
ATOM 1500 N N . LYS B 1 24 ? 7.285 -2.395 -11.953 1 93.75 24 LYS B N 1
ATOM 1501 C CA . LYS B 1 24 ? 7.289 -3.854 -12 1 93.75 24 LYS B CA 1
ATOM 1502 C C . LYS B 1 24 ? 8.484 -4.422 -11.234 1 93.75 24 LYS B C 1
ATOM 1504 O O . LYS B 1 24 ? 9.523 -3.771 -11.125 1 93.75 24 LYS B O 1
ATOM 1509 N N . ASP B 1 25 ? 8.312 -5.645 -10.695 1 94.94 25 ASP B N 1
ATOM 1510 C CA . ASP B 1 25 ? 9.383 -6.363 -10 1 94.94 25 ASP B CA 1
ATOM 1511 C C . ASP B 1 25 ? 9.984 -5.512 -8.883 1 94.94 25 ASP B C 1
ATOM 1513 O O . ASP B 1 25 ? 11.203 -5.41 -8.766 1 94.94 25 ASP B O 1
ATOM 1517 N N . VAL B 1 26 ? 9.094 -4.84 -8.148 1 95.5 26 VAL B N 1
ATOM 1518 C CA . VAL B 1 26 ? 9.523 -3.877 -7.137 1 95.5 26 VAL B CA 1
ATOM 1519 C C . VAL B 1 26 ? 10.023 -4.617 -5.898 1 95.5 26 VAL B C 1
ATOM 1521 O O . VAL B 1 26 ? 9.352 -5.516 -5.391 1 95.5 26 VAL B O 1
ATOM 1524 N N . ASN B 1 27 ? 11.188 -4.234 -5.453 1 95.69 27 ASN B N 1
ATOM 1525 C CA . ASN B 1 27 ? 11.781 -4.691 -4.199 1 95.69 27 ASN B CA 1
ATOM 1526 C C . ASN B 1 27 ? 12.258 -3.52 -3.346 1 95.69 27 ASN B C 1
ATOM 1528 O O . ASN B 1 27 ? 13.055 -2.697 -3.803 1 95.69 27 ASN B O 1
ATOM 1532 N N . ILE B 1 28 ? 11.75 -3.453 -2.207 1 97.31 28 ILE B N 1
ATOM 1533 C CA . ILE B 1 28 ? 12.195 -2.434 -1.264 1 97.31 28 ILE B CA 1
ATOM 1534 C C . ILE B 1 28 ? 12.625 -3.094 0.046 1 97.31 28 ILE B C 1
ATOM 1536 O O . ILE B 1 28 ? 11.867 -3.879 0.625 1 97.31 28 ILE B O 1
ATOM 1540 N N . THR B 1 29 ? 13.82 -2.732 0.413 1 96.56 29 THR B N 1
ATOM 1541 C CA . THR B 1 29 ? 14.367 -3.258 1.656 1 96.56 29 THR B CA 1
ATOM 1542 C C . THR B 1 29 ? 14.641 -2.131 2.646 1 96.56 29 THR B C 1
ATOM 1544 O O . THR B 1 29 ? 15.133 -1.067 2.264 1 96.56 29 THR B O 1
ATOM 1547 N N . PHE B 1 30 ? 14.273 -2.422 3.934 1 97.56 30 PHE B N 1
ATOM 1548 C CA . PHE B 1 30 ? 14.469 -1.448 5 1 97.56 30 PHE B CA 1
ATOM 1549 C C . PHE B 1 30 ? 15.555 -1.914 5.965 1 97.56 30 PHE B C 1
ATOM 1551 O O . PHE B 1 30 ? 15.609 -3.092 6.324 1 97.56 30 PHE B O 1
ATOM 1558 N N . THR B 1 31 ? 16.406 -1.059 6.301 1 97.44 31 THR B N 1
ATOM 1559 C CA . THR B 1 31 ? 17.266 -1.193 7.473 1 97.44 31 THR B CA 1
ATOM 1560 C C . THR B 1 31 ? 16.953 -0.106 8.5 1 97.44 31 THR B C 1
ATOM 1562 O O . THR B 1 31 ? 16 0.651 8.336 1 97.44 31 THR B O 1
ATOM 1565 N N . ASP B 1 32 ? 17.75 -0 9.555 1 98.12 32 ASP B N 1
ATOM 1566 C CA . ASP B 1 32 ? 17.484 1.009 10.578 1 98.12 32 ASP B CA 1
ATOM 1567 C C . ASP B 1 32 ? 17.578 2.418 9.992 1 98.12 32 ASP B C 1
ATOM 1569 O O . ASP B 1 32 ? 16.859 3.322 10.438 1 98.12 32 ASP B O 1
ATOM 1573 N N . LYS B 1 33 ? 18.422 2.613 8.945 1 98.12 33 LYS B N 1
ATOM 1574 C CA . LYS B 1 33 ? 18.625 3.988 8.492 1 98.12 33 LYS B CA 1
ATOM 1575 C C . LYS B 1 33 ? 18.609 4.07 6.969 1 98.12 33 LYS B C 1
ATOM 1577 O O . LYS B 1 33 ? 18.906 5.121 6.398 1 98.12 33 LYS B O 1
ATOM 1582 N N . THR B 1 34 ? 18.297 2.969 6.285 1 98.5 34 THR B N 1
ATOM 1583 C CA . THR B 1 34 ? 18.391 3.008 4.828 1 98.5 34 THR B CA 1
ATOM 1584 C C . THR B 1 34 ? 17.156 2.359 4.195 1 98.5 34 THR B C 1
ATOM 1586 O O . THR B 1 34 ? 16.609 1.395 4.734 1 98.5 34 THR B O 1
ATOM 1589 N N . ILE B 1 35 ? 16.828 2.889 3.053 1 98.56 35 ILE B N 1
ATOM 1590 C CA . ILE B 1 35 ? 15.82 2.314 2.17 1 98.56 35 ILE B CA 1
ATOM 1591 C C . ILE B 1 35 ? 16.438 2.018 0.805 1 98.56 35 ILE B C 1
ATOM 1593 O O . ILE B 1 35 ? 16.922 2.924 0.128 1 98.56 35 ILE B O 1
ATOM 1597 N N . LYS B 1 36 ? 16.406 0.77 0.47 1 98.44 36 LYS B N 1
ATOM 1598 C CA . LYS B 1 36 ? 16.922 0.364 -0.835 1 98.44 36 LYS B CA 1
ATOM 1599 C C . LYS B 1 36 ? 15.789 0.006 -1.786 1 98.44 36 LYS B C 1
ATOM 1601 O O . LYS B 1 36 ? 14.859 -0.718 -1.412 1 98.44 36 LYS B O 1
ATOM 1606 N N . ILE B 1 37 ? 15.93 0.471 -3.025 1 98 37 ILE B N 1
ATOM 1607 C CA . ILE B 1 37 ? 14.867 0.296 -4.016 1 98 37 ILE B CA 1
ATOM 1608 C C . ILE B 1 37 ? 15.445 -0.334 -5.281 1 98 37 ILE B C 1
ATOM 1610 O O . ILE B 1 37 ? 16.5 0.075 -5.758 1 98 37 ILE B O 1
ATOM 1614 N N . SER B 1 38 ? 14.719 -1.312 -5.734 1 97.5 38 SER B N 1
ATOM 1615 C CA . SER B 1 38 ? 15.047 -1.879 -7.039 1 97.5 38 SER B CA 1
ATOM 1616 C C . SER B 1 38 ? 13.789 -2.285 -7.797 1 97.5 38 SER B C 1
ATOM 1618 O O . SER B 1 38 ? 12.742 -2.518 -7.191 1 97.5 38 SER B O 1
ATOM 1620 N N . GLY B 1 39 ? 13.883 -2.381 -9.117 1 96.75 39 GLY B N 1
ATOM 1621 C CA . GLY B 1 39 ? 12.773 -2.74 -9.984 1 96.75 39 GLY B CA 1
ATOM 1622 C C . GLY B 1 39 ? 12.883 -2.137 -11.375 1 96.75 39 GLY B C 1
ATOM 1623 O O . GLY B 1 39 ? 13.984 -1.92 -11.875 1 96.75 39 GLY B O 1
ATOM 1624 N N . GLN B 1 40 ? 11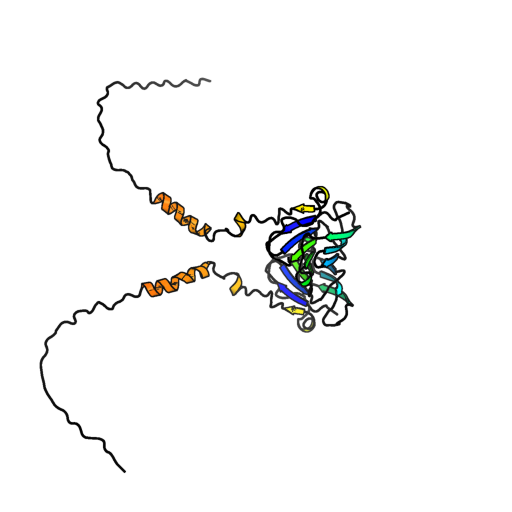.711 -2.031 -11.992 1 96.75 40 GLN B N 1
ATOM 1625 C CA . GLN B 1 40 ? 11.586 -1.394 -13.297 1 96.75 40 GLN B CA 1
ATOM 1626 C C . GLN B 1 40 ? 10.422 -0.401 -13.312 1 96.75 40 GLN B C 1
ATOM 1628 O O . GLN B 1 40 ? 9.453 -0.561 -12.57 1 96.75 40 GLN B O 1
ATOM 1633 N N . GLY B 1 41 ? 10.555 0.579 -14.078 1 96.75 41 GLY B N 1
ATOM 1634 C CA . GLY B 1 41 ? 9.469 1.54 -14.219 1 96.75 41 GLY B CA 1
ATOM 1635 C C . GLY B 1 41 ? 9.836 2.732 -15.078 1 96.75 41 GLY B C 1
ATOM 1636 O O . GLY B 1 41 ? 10.891 2.74 -15.727 1 96.75 41 GLY B O 1
ATOM 1637 N N . VAL B 1 42 ? 8.922 3.627 -15.211 1 97 42 VAL B N 1
ATOM 1638 C CA . VAL B 1 42 ? 9.109 4.84 -16 1 97 42 VAL B CA 1
ATOM 1639 C C . VAL B 1 42 ? 9.258 6.043 -15.078 1 97 42 VAL B C 1
ATOM 1641 O O . VAL B 1 42 ? 8.445 6.242 -14.172 1 97 42 VAL B O 1
ATOM 1644 N N . THR B 1 43 ? 10.312 6.766 -15.242 1 95.88 43 THR B N 1
ATOM 1645 C CA . THR B 1 43 ? 10.547 8 -14.5 1 95.88 43 THR B CA 1
ATOM 1646 C C . THR B 1 43 ? 10.688 9.188 -15.445 1 95.88 43 THR B C 1
ATOM 1648 O O . THR B 1 43 ? 10.633 9.023 -16.672 1 95.88 43 THR B O 1
ATOM 1651 N N . GLN B 1 44 ? 10.82 10.352 -14.852 1 93 44 GLN B N 1
ATOM 1652 C CA . GLN B 1 44 ? 10.977 11.555 -15.656 1 93 44 GLN B CA 1
ATOM 1653 C C . GLN B 1 44 ? 12.242 11.492 -16.5 1 93 44 GLN B C 1
ATOM 1655 O O . GLN B 1 44 ? 12.375 12.211 -17.5 1 93 44 GLN B O 1
ATOM 1660 N N . ARG B 1 45 ? 13.141 10.648 -16.141 1 89.62 45 ARG B N 1
ATOM 1661 C CA . ARG B 1 45 ? 14.414 10.539 -16.859 1 89.62 45 ARG B CA 1
ATOM 1662 C C . ARG B 1 45 ? 14.227 9.859 -18.203 1 89.62 45 ARG B C 1
ATOM 1664 O O . ARG B 1 45 ? 15.023 10.055 -19.125 1 89.62 45 ARG B O 1
ATOM 1671 N N . SER B 1 46 ? 13.227 9.008 -18.297 1 90.06 46 SER B N 1
ATOM 1672 C CA . SER B 1 46 ? 12.984 8.258 -19.531 1 90.06 46 SER B CA 1
ATOM 1673 C C . SER B 1 46 ? 11.5 7.945 -19.703 1 90.06 46 SER B C 1
ATOM 1675 O O . SER B 1 46 ? 10.828 7.551 -18.75 1 90.06 46 SER B O 1
ATOM 1677 N N . SER B 1 47 ? 11.125 8.055 -20.953 1 91.5 47 SER B N 1
ATOM 1678 C CA . SER B 1 47 ? 9.734 7.742 -21.25 1 91.5 47 SER B CA 1
ATOM 1679 C C . SER B 1 47 ? 9.523 6.238 -21.406 1 91.5 47 SER B C 1
ATOM 1681 O O . SER B 1 47 ? 8.391 5.766 -21.469 1 91.5 47 SER B O 1
ATOM 1683 N N . GLU B 1 48 ? 10.688 5.543 -21.453 1 95.12 48 GLU B N 1
ATOM 1684 C CA . GLU B 1 48 ? 10.625 4.086 -21.562 1 95.12 48 GLU B CA 1
ATOM 1685 C C . GLU B 1 48 ? 10.93 3.416 -20.234 1 95.12 48 GLU B C 1
ATOM 1687 O O . GLU B 1 48 ? 11.695 3.949 -19.422 1 95.12 48 GLU B O 1
ATOM 1692 N N . PRO B 1 49 ? 10.297 2.279 -20.109 1 95.19 49 PRO B N 1
ATOM 1693 C CA . PRO B 1 49 ? 10.641 1.539 -18.891 1 95.19 49 PRO B CA 1
ATOM 1694 C C . PRO B 1 49 ? 12.141 1.258 -18.781 1 95.19 49 PRO B C 1
ATOM 1696 O O . PRO B 1 49 ? 12.789 0.917 -19.766 1 95.19 49 PRO B O 1
ATOM 1699 N N . HIS B 1 50 ? 12.688 1.474 -17.547 1 96.75 50 HIS B N 1
ATOM 1700 C CA . HIS B 1 50 ? 14.102 1.216 -17.297 1 96.75 50 HIS B CA 1
ATOM 1701 C C . HIS B 1 50 ? 14.32 0.7 -15.875 1 96.75 50 HIS B C 1
ATOM 1703 O O . HIS B 1 50 ? 13.406 0.723 -15.055 1 96.75 50 HIS B O 1
ATOM 1709 N N . GLU B 1 51 ? 15.5 0.302 -15.695 1 96.88 51 GLU B N 1
ATOM 1710 C CA . GLU B 1 51 ? 15.867 -0.259 -14.398 1 96.88 5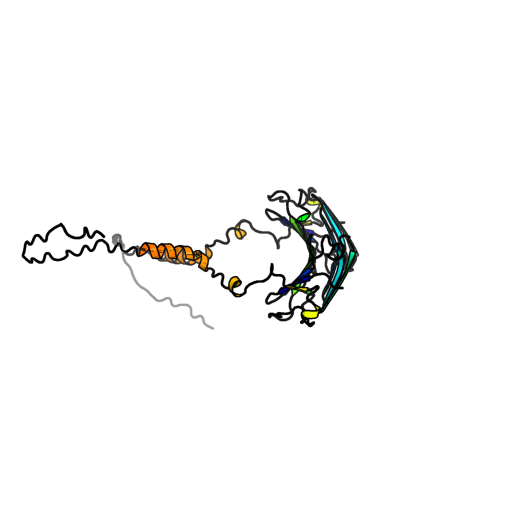1 GLU B CA 1
ATOM 1711 C C . GLU B 1 51 ? 15.906 0.822 -13.328 1 96.88 51 GLU B C 1
ATOM 1713 O O . GLU B 1 51 ? 16.406 1.925 -13.562 1 96.88 51 GLU B O 1
ATOM 1718 N N . LEU B 1 52 ? 15.328 0.475 -12.203 1 97.06 52 LEU B N 1
ATOM 1719 C CA . LEU B 1 52 ? 15.367 1.328 -11.016 1 97.06 52 LEU B CA 1
ATOM 1720 C C . LEU B 1 52 ? 16.375 0.797 -10 1 97.06 52 LEU B C 1
ATOM 1722 O O . LEU B 1 52 ? 16.359 -0.391 -9.672 1 97.06 52 LEU B O 1
ATOM 1726 N N . LYS B 1 53 ? 17.219 1.62 -9.57 1 97.44 53 LYS B N 1
ATOM 1727 C CA . LYS B 1 53 ? 18.141 1.358 -8.469 1 97.44 53 LYS B CA 1
ATOM 1728 C C . LYS B 1 53 ? 18.391 2.623 -7.652 1 97.44 53 LYS B C 1
ATOM 1730 O O . LYS B 1 53 ? 18.812 3.646 -8.195 1 97.44 53 LYS B O 1
ATOM 1735 N N . ASP B 1 54 ? 18.047 2.518 -6.426 1 98 54 ASP B N 1
ATOM 1736 C CA . ASP B 1 54 ? 18.203 3.691 -5.578 1 98 54 ASP B CA 1
ATOM 1737 C C . ASP B 1 54 ? 18.391 3.291 -4.117 1 98 54 ASP B C 1
ATOM 1739 O O . ASP B 1 54 ? 18.016 2.189 -3.717 1 98 54 ASP B O 1
ATOM 1743 N N . GLU B 1 55 ? 19.078 4.195 -3.41 1 98.5 55 GLU B N 1
ATOM 1744 C CA . GLU B 1 55 ? 19.281 4.027 -1.976 1 98.5 55 GLU B CA 1
ATOM 1745 C C . GLU B 1 55 ? 19.203 5.367 -1.247 1 98.5 55 GLU B C 1
ATOM 1747 O O . GLU B 1 55 ? 19.906 6.312 -1.603 1 98.5 55 GLU B O 1
ATOM 1752 N N . ILE B 1 56 ? 18.359 5.379 -0.271 1 98.56 56 ILE B N 1
ATOM 1753 C CA . ILE B 1 56 ? 18.203 6.586 0.536 1 98.56 56 ILE B CA 1
ATOM 1754 C C . ILE B 1 56 ? 18.688 6.324 1.957 1 98.56 56 ILE B C 1
ATOM 1756 O O . ILE B 1 56 ? 18.219 5.402 2.625 1 98.56 56 ILE B O 1
ATOM 1760 N N . THR B 1 57 ? 19.656 7.133 2.361 1 98.62 57 THR B N 1
ATOM 1761 C CA . THR B 1 57 ? 20.109 7.09 3.746 1 98.62 57 THR B CA 1
ATOM 1762 C C . THR B 1 57 ? 19.391 8.148 4.582 1 98.62 57 THR B C 1
ATOM 1764 O O . THR B 1 57 ? 19.578 9.344 4.367 1 98.62 57 THR B O 1
ATOM 1767 N N . LEU B 1 58 ? 18.688 7.73 5.574 1 98.81 58 LEU B N 1
ATOM 1768 C CA . LEU B 1 58 ? 17.812 8.602 6.344 1 98.81 58 LEU B CA 1
ATOM 1769 C C . LEU B 1 58 ? 18.594 9.344 7.422 1 98.81 58 LEU B C 1
ATOM 1771 O O . LEU B 1 58 ? 19.672 8.898 7.836 1 98.81 58 LEU B O 1
ATOM 1775 N N . LEU B 1 59 ? 18.016 10.461 7.855 1 98.62 59 LEU B N 1
ATOM 1776 C CA . LEU B 1 59 ? 18.594 11.297 8.898 1 98.62 59 LEU B CA 1
ATOM 1777 C C . LEU B 1 59 ? 18.672 10.539 10.219 1 98.62 59 LEU B C 1
ATOM 1779 O O . LEU B 1 59 ? 19.688 10.609 10.922 1 98.62 59 LEU B O 1
ATOM 1783 N N . LYS B 1 60 ? 17.547 9.844 10.57 1 98.62 60 LYS B N 1
ATOM 1784 C CA . LYS B 1 60 ? 17.422 9.07 11.805 1 98.62 60 LYS B CA 1
ATOM 1785 C C . LYS B 1 60 ? 16.938 7.656 11.523 1 98.62 60 LYS B C 1
ATOM 1787 O O . LYS B 1 60 ? 16.812 7.254 10.367 1 98.62 60 LYS B O 1
ATOM 1792 N N . GLU B 1 61 ? 16.688 6.945 12.547 1 98.81 61 GLU B N 1
ATOM 1793 C CA . GLU B 1 61 ? 16.391 5.523 12.414 1 98.81 61 GLU B CA 1
ATOM 1794 C C . GLU B 1 61 ? 14.898 5.281 12.266 1 98.81 61 GLU B C 1
ATOM 1796 O O . GLU B 1 61 ? 14.086 6.016 12.836 1 98.81 61 GLU B O 1
ATOM 1801 N N . ILE B 1 62 ? 14.594 4.18 11.523 1 98.75 62 ILE B N 1
ATOM 1802 C CA . ILE B 1 62 ? 13.234 3.688 11.383 1 98.75 62 ILE B CA 1
ATOM 1803 C C . ILE B 1 62 ? 13.141 2.258 11.914 1 98.75 62 ILE B C 1
ATOM 1805 O O . ILE B 1 62 ? 14.156 1.653 12.258 1 98.75 62 ILE B O 1
ATOM 1809 N N . VAL B 1 63 ? 11.93 1.763 12.055 1 98.25 63 VAL B N 1
ATOM 1810 C CA . VAL B 1 63 ? 11.68 0.371 12.414 1 98.25 63 VAL B CA 1
ATOM 1811 C C . VAL B 1 63 ? 11.359 -0.436 11.156 1 98.25 63 VAL B C 1
ATOM 1813 O O . VAL B 1 63 ? 10.25 -0.373 10.633 1 98.25 63 VAL B O 1
ATOM 1816 N N . PRO B 1 64 ? 12.242 -1.196 10.672 1 97.38 64 PRO B N 1
ATOM 1817 C CA . PRO B 1 64 ? 12.07 -1.92 9.414 1 97.38 64 PRO B CA 1
ATOM 1818 C C . PRO B 1 64 ? 10.836 -2.822 9.406 1 97.38 64 PRO B C 1
ATOM 1820 O O . PRO B 1 64 ? 10.102 -2.861 8.422 1 97.38 64 PRO B O 1
ATOM 1823 N N . GLU B 1 65 ? 10.539 -3.502 10.523 1 94.38 65 GLU B N 1
ATOM 1824 C CA . GLU B 1 65 ? 9.469 -4.492 10.594 1 94.38 65 GLU B CA 1
ATOM 1825 C C . GLU B 1 65 ? 8.102 -3.828 10.508 1 94.38 65 GLU B C 1
ATOM 1827 O O . GLU B 1 65 ? 7.109 -4.48 10.164 1 94.38 65 GLU B O 1
ATOM 1832 N N . LYS B 1 66 ? 8.031 -2.576 10.7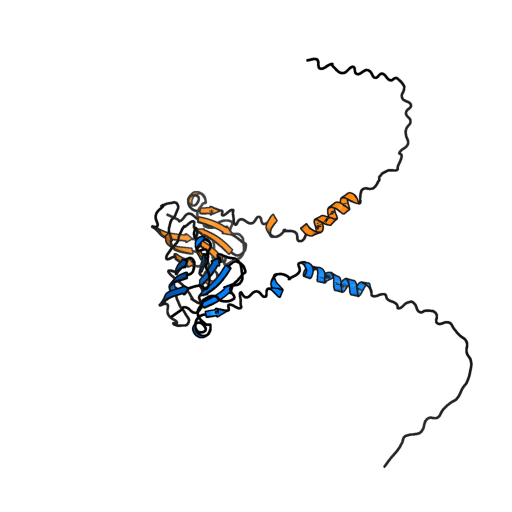73 1 96.62 66 LYS B N 1
ATOM 1833 C CA . LYS B 1 66 ? 6.758 -1.855 10.758 1 96.62 66 LYS B CA 1
ATOM 1834 C C . LYS B 1 66 ? 6.641 -0.975 9.523 1 96.62 66 LYS B C 1
ATOM 1836 O O . LYS B 1 66 ? 5.668 -0.229 9.375 1 96.62 66 LYS B O 1
ATOM 1841 N N . SER B 1 67 ? 7.629 -1.033 8.688 1 97.25 67 SER B N 1
ATOM 1842 C CA . SER B 1 67 ? 7.656 -0.233 7.469 1 97.25 67 SER B CA 1
ATOM 1843 C C . SER B 1 67 ? 7.102 -1.014 6.281 1 97.25 67 SER B C 1
ATOM 1845 O O . SER B 1 67 ? 7.199 -2.242 6.238 1 97.25 67 SER B O 1
ATOM 1847 N N . SER B 1 68 ? 6.461 -0.354 5.359 1 97.62 68 SER B N 1
ATOM 1848 C CA . SER B 1 68 ? 5.785 -0.972 4.223 1 97.62 68 SER B CA 1
ATOM 1849 C C . SER B 1 68 ? 5.816 -0.062 2.998 1 9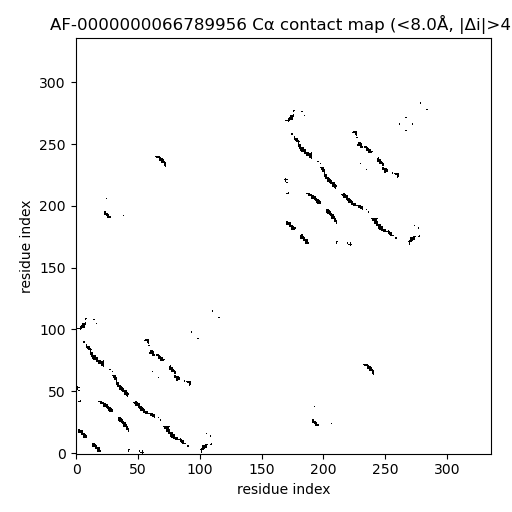7.62 68 SER B C 1
ATOM 1851 O O . SER B 1 68 ? 6.27 1.082 3.08 1 97.62 68 SER B O 1
ATOM 1853 N N . PHE B 1 69 ? 5.398 -0.607 1.875 1 98.44 69 PHE B N 1
ATOM 1854 C CA . PHE B 1 69 ? 5.273 0.22 0.68 1 98.44 69 PHE B CA 1
ATOM 1855 C C . PHE B 1 69 ? 4.07 -0.209 -0.153 1 98.44 69 PHE B C 1
ATOM 1857 O O . PHE B 1 69 ? 3.623 -1.354 -0.063 1 98.44 69 PHE B O 1
ATOM 1864 N N . LYS B 1 70 ? 3.617 0.704 -0.861 1 97.69 70 LYS B N 1
ATOM 1865 C CA . LYS B 1 70 ? 2.451 0.566 -1.727 1 97.69 70 LYS B CA 1
ATOM 1866 C C . LYS B 1 70 ? 2.787 0.94 -3.168 1 97.69 70 LYS B C 1
ATOM 1868 O O . LYS B 1 70 ? 3.428 1.964 -3.414 1 97.69 70 LYS B O 1
ATOM 1873 N N . VAL B 1 71 ? 2.434 0.029 -4.047 1 97.31 71 VAL B N 1
ATOM 1874 C CA . VAL B 1 71 ? 2.654 0.325 -5.461 1 97.31 71 VAL B CA 1
ATOM 1875 C C . VAL B 1 71 ? 1.352 0.808 -6.094 1 97.31 71 VAL B C 1
ATOM 1877 O O . VAL B 1 71 ? 0.339 0.104 -6.062 1 97.31 71 VAL B O 1
ATOM 1880 N N . LEU B 1 72 ? 1.454 2.006 -6.609 1 94.06 72 LEU B N 1
ATOM 1881 C CA . LEU B 1 72 ? 0.358 2.625 -7.348 1 94.06 72 LEU B CA 1
ATOM 1882 C C . LEU B 1 72 ? 0.648 2.637 -8.844 1 94.06 72 LEU B C 1
ATOM 1884 O O . LEU B 1 72 ? 1.734 2.24 -9.273 1 94.06 72 LEU B O 1
ATOM 1888 N N . GLY B 1 73 ? -0.295 2.959 -9.688 1 93.38 73 GLY B N 1
ATOM 1889 C CA . GLY B 1 73 ? -0.073 3.047 -11.125 1 93.38 73 GLY B CA 1
ATOM 1890 C C . GLY B 1 73 ? 0.975 4.078 -11.5 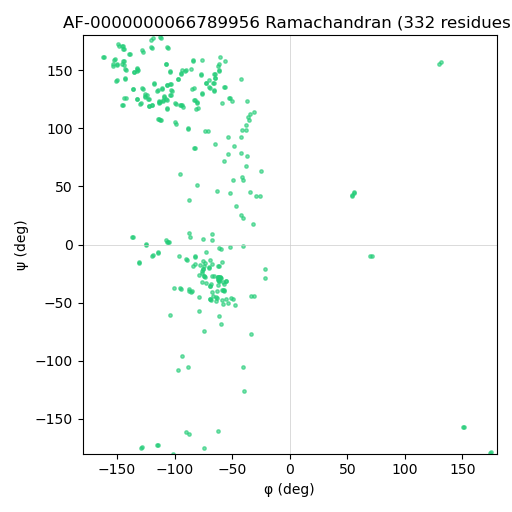1 93.38 73 GLY B C 1
ATOM 1891 O O . GLY B 1 73 ? 1.706 3.895 -12.477 1 93.38 73 GLY B O 1
ATOM 1892 N N . VAL B 1 74 ? 1.08 5.113 -10.609 1 94.25 74 VAL B N 1
ATOM 1893 C CA . VAL B 1 74 ? 1.904 6.23 -11.055 1 94.25 74 VAL B CA 1
ATOM 1894 C C . VAL B 1 74 ? 2.996 6.508 -10.023 1 94.25 74 VAL B C 1
ATOM 1896 O O . VAL B 1 74 ? 3.785 7.445 -10.188 1 94.25 74 VAL B O 1
ATOM 1899 N N . SER B 1 75 ? 3.074 5.797 -8.953 1 97.69 75 SER B N 1
ATOM 1900 C CA . SER B 1 75 ? 4.066 6.043 -7.91 1 97.69 75 SER B CA 1
ATOM 1901 C C . SER B 1 75 ? 4.23 4.824 -7.008 1 97.69 75 SER B C 1
ATOM 1903 O O . SER B 1 75 ? 3.412 3.902 -7.043 1 97.69 75 SER B O 1
ATOM 1905 N N . ILE B 1 76 ? 5.32 4.781 -6.309 1 98.25 76 ILE B N 1
ATOM 1906 C CA . ILE B 1 76 ? 5.523 3.895 -5.168 1 98.25 76 ILE B CA 1
ATOM 1907 C C . ILE B 1 76 ? 5.531 4.707 -3.875 1 98.25 76 ILE B C 1
ATOM 1909 O O . ILE B 1 76 ? 6.25 5.703 -3.764 1 98.25 76 ILE B O 1
ATOM 1913 N N . GLN B 1 77 ? 4.734 4.32 -2.957 1 98.25 77 GLN B N 1
ATOM 1914 C CA . GLN B 1 77 ? 4.637 5.051 -1.698 1 98.25 77 GLN B CA 1
ATOM 1915 C C . GLN B 1 77 ? 5.164 4.215 -0.536 1 98.25 77 GLN B C 1
ATOM 1917 O O . GLN B 1 77 ? 4.676 3.109 -0.287 1 98.25 77 GLN B O 1
ATOM 1922 N N . VAL B 1 78 ? 6.125 4.762 0.115 1 98.69 78 VAL B N 1
ATOM 1923 C CA . VAL B 1 78 ? 6.73 4.105 1.268 1 98.69 78 VAL B CA 1
ATOM 1924 C C . VAL B 1 78 ? 6.203 4.73 2.557 1 98.69 78 VAL B C 1
ATOM 1926 O O . VAL B 1 78 ? 6.09 5.953 2.66 1 98.69 78 VAL B O 1
ATOM 1929 N N . CYS B 1 79 ? 5.816 3.896 3.445 1 98.62 79 CYS B N 1
ATOM 1930 C CA . CYS B 1 79 ? 5.5 4.289 4.812 1 98.62 79 CYS B CA 1
ATOM 1931 C C . CYS B 1 79 ? 6.5 3.695 5.797 1 98.62 79 CYS B C 1
ATOM 1933 O O . CYS B 1 79 ? 6.461 2.496 6.078 1 98.62 79 CYS B O 1
ATOM 1935 N N . ALA B 1 80 ? 7.359 4.582 6.332 1 98.69 80 ALA B N 1
ATOM 1936 C CA . ALA B 1 80 ? 8.422 4.121 7.223 1 98.69 80 ALA B CA 1
ATOM 1937 C C . ALA B 1 80 ? 8.164 4.559 8.656 1 98.69 80 ALA B C 1
ATOM 1939 O O . ALA B 1 80 ? 8.039 5.754 8.938 1 98.69 80 ALA B O 1
ATOM 1940 N N . ALA B 1 81 ? 8.125 3.621 9.547 1 98.5 81 ALA B N 1
ATOM 1941 C CA . ALA B 1 81 ? 7.867 3.906 10.953 1 98.5 81 ALA B CA 1
ATOM 1942 C C . ALA B 1 81 ? 9.125 4.402 11.656 1 98.5 81 ALA B C 1
ATOM 1944 O O . ALA B 1 81 ? 10.156 3.723 11.656 1 98.5 81 ALA B O 1
ATOM 1945 N N . LYS B 1 82 ? 8.984 5.617 12.227 1 98.62 82 LYS B N 1
ATOM 1946 C CA . LYS B 1 82 ? 10.109 6.168 12.984 1 98.62 82 LYS B CA 1
ATOM 1947 C C . LYS B 1 82 ? 10.406 5.328 14.219 1 98.62 82 LYS B C 1
ATOM 1949 O O . LYS B 1 82 ? 9.484 4.852 14.891 1 98.62 82 LYS B O 1
ATOM 1954 N N . LYS B 1 83 ? 11.648 5.195 14.547 1 98.62 83 LYS B N 1
ATOM 1955 C CA . LYS B 1 83 ? 12.023 4.512 15.781 1 98.62 83 LYS B CA 1
ATOM 1956 C C . LYS B 1 83 ? 11.625 5.332 17 1 98.62 83 LYS B C 1
ATOM 1958 O O . LYS B 1 83 ? 11.117 4.785 17.984 1 98.62 83 LYS B O 1
ATOM 1963 N N . ASP B 1 84 ? 11.953 6.629 16.953 1 98.44 84 ASP B N 1
ATOM 1964 C CA . ASP B 1 84 ? 11.586 7.574 18 1 98.44 84 ASP B CA 1
ATOM 1965 C C . ASP B 1 84 ? 10.609 8.625 17.469 1 98.44 84 ASP B C 1
ATOM 1967 O O . ASP B 1 84 ? 10.836 9.219 16.422 1 98.44 84 ASP B O 1
ATOM 1971 N N . GLU B 1 85 ? 9.57 8.836 18.25 1 97.88 85 GLU B N 1
ATOM 1972 C CA . GLU B 1 85 ? 8.609 9.852 17.844 1 97.88 85 GLU B CA 1
ATOM 1973 C C . GLU B 1 85 ? 9.258 11.234 17.781 1 97.88 85 GLU B C 1
ATOM 1975 O O . GLU B 1 85 ? 10.289 11.469 18.406 1 97.88 85 GLU B O 1
ATOM 1980 N N . GLY B 1 86 ? 8.656 12.141 16.906 1 97.81 86 GLY B N 1
ATOM 1981 C CA . GLY B 1 86 ? 9.148 13.5 16.75 1 97.81 86 GLY B CA 1
ATOM 1982 C C . GLY B 1 86 ? 9.328 13.906 15.305 1 97.81 86 GLY B C 1
ATOM 1983 O O . GLY B 1 86 ? 9.578 13.062 14.438 1 97.81 86 GLY B O 1
ATOM 1984 N N . TYR B 1 87 ? 9.297 15.141 15.133 1 96.81 87 TYR B N 1
ATOM 1985 C CA . TYR B 1 87 ? 9.469 15.664 13.781 1 96.81 87 TYR B CA 1
ATOM 1986 C C . TYR B 1 87 ? 10.945 15.805 13.43 1 96.81 87 TYR B C 1
ATOM 1988 O O . TYR B 1 87 ? 11.734 16.312 14.234 1 96.81 87 TYR B O 1
ATOM 1996 N N . TRP B 1 88 ? 11.344 15.352 12.234 1 97.5 88 TRP B N 1
ATOM 1997 C CA . TRP B 1 88 ? 12.727 15.398 11.758 1 97.5 88 TRP B CA 1
ATOM 1998 C C . TRP B 1 88 ? 13.016 16.734 11.062 1 97.5 88 TRP B C 1
ATOM 2000 O O . TRP B 1 88 ? 14.078 17.312 11.25 1 97.5 88 TRP B O 1
ATOM 2010 N N . ASN B 1 89 ? 12.023 17.172 10.305 1 95.62 89 ASN B N 1
ATOM 2011 C CA . ASN B 1 89 ? 12.07 18.406 9.523 1 95.62 89 ASN B CA 1
ATOM 2012 C C . ASN B 1 89 ? 13.008 18.266 8.32 1 95.62 89 ASN B C 1
ATOM 2014 O O . ASN B 1 89 ? 13.102 19.172 7.496 1 95.62 89 ASN B O 1
ATOM 2018 N N . LYS B 1 90 ? 13.758 17.141 8.328 1 97.06 90 LYS B N 1
ATOM 2019 C CA . LYS B 1 90 ? 14.609 16.75 7.203 1 97.06 90 LYS B CA 1
ATOM 2020 C C . LYS B 1 90 ? 14.609 15.242 6.992 1 97.06 90 LYS B C 1
ATOM 2022 O O . LYS B 1 90 ? 14.656 14.477 7.957 1 97.06 90 LYS B O 1
ATOM 2027 N N . LEU B 1 91 ? 14.633 14.844 5.715 1 98.38 91 LEU B N 1
ATOM 2028 C CA . LEU B 1 91 ? 14.57 13.406 5.465 1 98.38 91 LEU B CA 1
ATOM 2029 C C . LEU B 1 91 ? 15.953 12.773 5.547 1 98.38 91 LEU B C 1
ATOM 2031 O O . LEU B 1 91 ? 16.094 11.648 6.031 1 98.38 91 LEU B O 1
ATOM 2035 N N . VAL B 1 92 ? 17 13.523 4.98 1 98.5 92 VAL B N 1
ATOM 2036 C CA . VAL B 1 92 ? 18.359 13.008 4.867 1 98.5 92 VAL B CA 1
ATOM 2037 C C . VAL B 1 92 ? 19.344 14.008 5.465 1 98.5 92 VAL B C 1
ATOM 2039 O O . VAL B 1 92 ? 19 15.172 5.68 1 98.5 92 VAL B O 1
ATOM 2042 N N . ASP B 1 93 ? 20.594 13.586 5.684 1 96.44 93 ASP B N 1
ATOM 2043 C CA . ASP B 1 93 ? 21.594 14.43 6.328 1 96.44 93 ASP B CA 1
ATOM 2044 C C . ASP B 1 93 ? 22.266 15.352 5.312 1 96.44 93 ASP B C 1
ATOM 2046 O O . ASP B 1 93 ? 22.891 16.344 5.688 1 96.44 93 ASP B O 1
ATOM 2050 N N . GLN B 1 94 ? 22.188 15.086 4.078 1 95.75 94 GLN B N 1
ATOM 2051 C CA . GLN B 1 94 ? 22.781 15.906 3.035 1 95.75 94 GLN B CA 1
ATOM 2052 C C . GLN B 1 94 ? 22.125 17.281 2.986 1 95.75 94 GLN B C 1
ATOM 2054 O O . GLN B 1 94 ? 20.938 17.422 3.254 1 95.75 94 GLN B O 1
ATOM 2059 N N . PRO B 1 95 ? 22.938 18.312 2.633 1 96.25 95 PRO B N 1
ATOM 2060 C CA . PRO B 1 95 ? 22.359 19.656 2.492 1 96.25 95 PRO B CA 1
ATOM 2061 C C . PRO B 1 95 ? 21.281 19.719 1.41 1 96.25 95 PRO B C 1
ATOM 2063 O O . PRO B 1 95 ? 21.344 18.984 0.423 1 96.25 95 PRO B O 1
ATOM 2066 N N . THR B 1 96 ? 20.328 20.594 1.614 1 94.69 96 THR B N 1
ATOM 2067 C CA . THR B 1 96 ? 19.203 20.75 0.687 1 94.69 96 THR B CA 1
ATOM 2068 C C . THR B 1 96 ? 19.719 21.062 -0.719 1 94.69 96 THR B C 1
ATOM 2070 O O . THR B 1 96 ? 19.109 20.641 -1.708 1 94.69 96 THR B O 1
ATOM 2073 N N . SER B 1 97 ? 20.812 21.781 -0.827 1 95.56 97 SER B N 1
ATOM 2074 C CA . SER B 1 97 ? 21.391 22.141 -2.115 1 95.56 97 SER B CA 1
ATOM 2075 C C . SER B 1 97 ? 21.781 20.891 -2.91 1 95.56 97 SER B C 1
ATOM 2077 O O . SER B 1 97 ? 21.75 20.906 -4.145 1 95.56 97 SER B O 1
ATOM 2079 N N . SER B 1 98 ? 22.109 19.828 -2.217 1 96.06 98 SER B N 1
ATOM 2080 C CA . SER B 1 98 ? 22.562 18.609 -2.871 1 96.06 98 SER B CA 1
ATOM 2081 C C . SER B 1 98 ? 21.391 17.672 -3.184 1 96.06 98 SER B C 1
ATOM 2083 O O . SER B 1 98 ? 21.531 16.734 -3.963 1 96.06 98 SER B O 1
ATOM 2085 N N . THR B 1 99 ? 20.219 17.969 -2.602 1 96.88 99 THR B N 1
ATOM 2086 C CA . THR B 1 99 ? 19.125 17.031 -2.73 1 96.88 99 THR B CA 1
ATOM 2087 C C . THR B 1 99 ? 17.984 17.641 -3.539 1 96.88 99 THR B C 1
ATOM 2089 O O . THR B 1 99 ? 17.047 16.938 -3.934 1 96.88 99 THR B O 1
ATOM 2092 N N . LYS B 1 100 ? 18.031 18.875 -3.893 1 96.31 100 LYS B N 1
ATOM 2093 C CA . LYS B 1 100 ? 16.922 19.609 -4.492 1 96.31 100 LYS B CA 1
ATOM 2094 C C . LYS B 1 100 ? 16.516 19 -5.832 1 96.31 100 LYS B C 1
ATOM 2096 O O . LYS B 1 100 ? 15.375 19.141 -6.266 1 96.31 100 LYS B O 1
ATOM 2101 N N . ASN B 1 101 ? 17.453 18.375 -6.504 1 96.12 101 ASN B N 1
ATOM 2102 C CA . ASN B 1 101 ? 17.172 17.859 -7.84 1 96.12 101 ASN B CA 1
ATOM 2103 C C . ASN B 1 101 ? 16.328 16.594 -7.781 1 96.12 101 ASN B C 1
ATOM 2105 O O . ASN B 1 101 ? 15.75 16.172 -8.789 1 96.12 101 ASN B O 1
ATOM 2109 N N . TRP B 1 102 ? 16.312 15.883 -6.66 1 97.81 102 TRP B N 1
ATOM 2110 C CA . TRP B 1 102 ? 15.609 14.602 -6.648 1 97.81 102 TRP B CA 1
ATOM 2111 C C . TRP B 1 102 ? 14.672 14.516 -5.445 1 97.81 102 TRP B C 1
ATOM 2113 O O . TRP B 1 102 ? 13.766 13.68 -5.422 1 97.81 102 TRP B O 1
ATOM 2123 N N . LEU B 1 103 ? 14.836 15.391 -4.441 1 98.44 103 LEU B N 1
ATOM 2124 C CA . LEU B 1 103 ? 14.062 15.312 -3.211 1 98.44 103 LEU B CA 1
ATOM 2125 C C . LEU B 1 103 ? 13.297 16.609 -2.959 1 98.44 103 LEU B C 1
ATOM 2127 O O . LEU B 1 103 ? 13.898 17.688 -2.914 1 98.44 103 LEU B O 1
ATOM 2131 N N . SER B 1 104 ? 12 16.5 -2.787 1 97.94 104 SER B N 1
ATOM 2132 C CA . SER B 1 104 ? 11.156 17.672 -2.504 1 97.94 104 SER B CA 1
ATOM 2133 C C . SER B 1 104 ? 10.094 17.344 -1.463 1 97.94 104 SER B C 1
ATOM 2135 O O . SER B 1 104 ? 9.82 16.172 -1.197 1 97.94 104 SER B O 1
ATOM 2137 N N . VAL B 1 105 ? 9.516 18.328 -0.904 1 96.69 105 VAL B N 1
ATOM 2138 C CA . VAL B 1 105 ? 8.445 18.156 0.076 1 96.69 105 VAL B CA 1
ATOM 2139 C C . VAL B 1 105 ? 7.168 17.703 -0.627 1 96.69 105 VAL B C 1
ATOM 2141 O O . VAL B 1 105 ? 6.844 18.188 -1.712 1 96.69 105 VAL B O 1
ATOM 2144 N N . ASP B 1 106 ? 6.445 16.781 -0.039 1 98.12 106 ASP B N 1
ATOM 2145 C CA . ASP B 1 106 ? 5.141 16.375 -0.55 1 98.12 106 ASP B CA 1
ATOM 2146 C C . ASP B 1 106 ? 4.031 17.25 0.02 1 98.12 106 ASP B C 1
ATOM 2148 O O . ASP B 1 106 ? 3.438 16.922 1.049 1 98.12 106 ASP B O 1
ATOM 2152 N N . TRP B 1 107 ? 3.564 18.188 -0.645 1 95.19 107 TRP B N 1
ATOM 2153 C CA . TRP B 1 107 ? 2.596 19.172 -0.177 1 95.19 107 TRP B CA 1
ATOM 2154 C C . TRP B 1 107 ? 1.194 18.578 -0.123 1 95.19 107 TRP B C 1
ATOM 2156 O O . TRP B 1 107 ? 0.322 19.094 0.584 1 95.19 107 TRP B O 1
ATOM 2166 N N . ASN B 1 108 ? 1.01 17.547 -0.895 1 93.56 108 ASN B N 1
ATOM 2167 C CA . ASN B 1 108 ? -0.267 16.844 -0.819 1 93.56 108 ASN B CA 1
ATOM 2168 C C . ASN B 1 108 ? -0.445 16.141 0.527 1 93.56 108 ASN B C 1
ATOM 2170 O O . ASN B 1 108 ? -1.572 15.938 0.977 1 93.56 108 ASN B O 1
ATOM 2174 N N . LEU B 1 109 ? 0.629 15.789 1.141 1 93.56 109 LEU B N 1
ATOM 2175 C CA . LEU B 1 109 ? 0.573 15.047 2.393 1 93.56 109 LEU B CA 1
ATOM 2176 C C . LEU B 1 109 ? 0.947 15.938 3.574 1 93.56 109 LEU B C 1
ATOM 2178 O O . LEU B 1 109 ? 0.888 15.5 4.727 1 93.56 109 LEU B O 1
ATOM 2182 N N . TRP B 1 110 ? 1.218 17.266 3.33 1 85.62 110 TRP B N 1
ATOM 2183 C CA . TRP B 1 110 ? 1.649 18.156 4.395 1 85.62 110 TRP B CA 1
ATOM 2184 C C . TRP B 1 110 ? 0.461 18.625 5.227 1 85.62 110 TRP B C 1
ATOM 2186 O O . TRP B 1 110 ? -0.588 18.984 4.684 1 85.62 110 TRP B O 1
ATOM 2196 N N . LYS B 1 111 ? 0.574 18.188 6.582 1 77.5 111 LYS B N 1
ATOM 2197 C CA . LYS B 1 111 ? -0.497 18.562 7.504 1 77.5 111 LYS B CA 1
ATOM 2198 C C . LYS B 1 111 ? -0.17 19.859 8.234 1 77.5 111 LYS B C 1
ATOM 2200 O O . LYS B 1 111 ? 0.969 20.062 8.656 1 77.5 111 LYS B O 1
ATOM 2205 N N . ASP B 1 112 ? -1.032 20.781 7.98 1 64.5 112 ASP B N 1
ATOM 2206 C CA . ASP B 1 112 ? -0.889 21.953 8.836 1 64.5 112 ASP B CA 1
ATOM 2207 C C . ASP B 1 112 ? -1.336 21.641 10.266 1 64.5 112 ASP B C 1
ATOM 2209 O O . ASP B 1 112 ? -2.441 21.141 10.477 1 64.5 112 ASP B O 1
ATOM 2213 N N . GLU B 1 113 ? -0.348 21.328 11.141 1 53.97 113 GLU B N 1
ATOM 2214 C CA . GLU B 1 113 ? -0.67 21.078 12.539 1 53.97 113 GLU B CA 1
ATOM 2215 C C . GLU B 1 113 ? -1.88 21.906 12.977 1 53.97 113 GLU B C 1
ATOM 2217 O O . GLU B 1 113 ? -2.688 21.453 13.789 1 53.97 113 GLU B O 1
ATOM 2222 N N . ASP B 1 114 ? -1.938 23.156 12.617 1 54.44 114 ASP B N 1
ATOM 2223 C CA . ASP B 1 114 ? -3.01 24.016 13.102 1 54.44 114 ASP B CA 1
ATOM 2224 C C . ASP B 1 114 ? -4.375 23.5 12.648 1 54.44 114 ASP B C 1
ATOM 2226 O O . ASP B 1 114 ? -5.375 23.688 13.352 1 54.44 114 ASP B O 1
ATOM 2230 N N . GLU B 1 115 ? -4.43 22.906 11.562 1 49.44 115 GLU B N 1
ATOM 2231 C CA . GLU B 1 115 ? -5.719 22.469 11.031 1 49.44 115 GLU B CA 1
ATOM 2232 C C . GLU B 1 115 ? -6.016 21.031 11.414 1 49.44 115 GLU B C 1
ATOM 2234 O O . GLU B 1 115 ? -7.176 20.609 11.445 1 49.44 115 GLU B O 1
ATOM 2239 N N . ALA B 1 116 ? -5.188 20.188 11.445 1 48.5 116 ALA B N 1
ATOM 2240 C CA . ALA B 1 116 ? -5.43 18.766 11.688 1 48.5 116 ALA B CA 1
ATOM 2241 C C . ALA B 1 116 ? -6.094 18.547 13.047 1 48.5 116 ALA B C 1
ATOM 2243 O O . ALA B 1 116 ? -7.004 17.734 13.172 1 48.5 116 ALA B O 1
ATOM 2244 N N . ASP B 1 117 ? -5.395 18.797 14.219 1 44.78 117 ASP B N 1
ATOM 2245 C CA . ASP B 1 117 ? -5.938 18.594 15.562 1 44.78 117 ASP B CA 1
ATOM 2246 C C . ASP B 1 117 ? -7.219 19.406 15.758 1 44.78 117 ASP B C 1
ATOM 2248 O O . ASP B 1 117 ? -8.062 19.047 16.594 1 44.78 117 ASP B O 1
ATOM 2252 N N . GLU B 1 118 ? -7.145 20.641 15.188 1 42.69 118 GLU B N 1
ATOM 2253 C CA . GLU B 1 118 ? -8.211 21.547 15.602 1 42.69 118 GLU B CA 1
ATOM 2254 C C . GLU B 1 118 ? -9.438 21.406 14.711 1 42.69 118 GLU B C 1
ATOM 2256 O O . GLU B 1 118 ? -9.773 22.312 13.953 1 42.69 118 GLU B O 1
ATOM 2261 N N . VAL B 1 119 ? -9.477 20.375 13.836 1 42.38 119 VAL B N 1
ATOM 2262 C CA . VAL B 1 119 ? -10.875 20.469 13.445 1 42.38 119 VAL B CA 1
ATOM 2263 C C . VAL B 1 119 ? -11.75 20.578 14.695 1 42.38 119 VAL B C 1
ATOM 2265 O O . VAL B 1 119 ? -11.781 19.688 15.531 1 42.38 119 VAL B O 1
ATOM 2268 N N . PRO B 1 120 ? -11.93 21.625 15.188 1 39.84 120 PRO B N 1
ATOM 2269 C CA . PRO B 1 120 ? -12.773 21.875 16.359 1 39.84 120 PRO B CA 1
ATOM 2270 C C . PRO B 1 120 ? -14.008 20.969 16.391 1 39.84 120 PRO B C 1
ATOM 2272 O O . PRO B 1 120 ? -14.594 20.688 15.344 1 39.84 120 PRO B O 1
ATOM 2275 N N . ALA B 1 121 ? -14.133 19.953 17.234 1 38.06 121 ALA B N 1
ATOM 2276 C CA . ALA B 1 121 ? -15.484 19.547 17.609 1 38.06 121 ALA B CA 1
ATOM 2277 C C . ALA B 1 121 ? -16.484 20.672 17.375 1 38.06 121 ALA B C 1
ATOM 2279 O O . ALA B 1 121 ? -17.656 20.547 17.703 1 38.06 121 ALA B O 1
ATOM 2280 N N . GLY B 1 122 ? -15.883 21.844 17.328 1 38.91 122 GLY B N 1
ATOM 2281 C CA . GLY B 1 122 ? -16.625 23.078 17.484 1 38.91 122 GLY B CA 1
ATOM 2282 C C . GLY B 1 122 ? -17.438 23.438 16.25 1 38.91 122 GLY B C 1
ATOM 2283 O O . GLY B 1 122 ? -17.969 24.547 16.156 1 38.91 122 GLY B O 1
ATOM 2284 N N . PHE B 1 123 ? -17.203 22.906 15.031 1 42.06 123 PHE B N 1
ATOM 2285 C CA . PHE B 1 123 ? -17.969 23.703 14.07 1 42.06 123 PHE B CA 1
ATOM 2286 C C . PHE B 1 123 ? -19.469 23.516 14.273 1 42.06 123 PHE B C 1
ATOM 2288 O O . PHE B 1 123 ? -20.266 23.906 13.43 1 42.06 123 PHE B O 1
ATOM 2295 N N . GLY B 1 124 ? -19.891 22.438 15.008 1 36.81 124 GLY B N 1
ATOM 2296 C CA . GLY B 1 124 ? -21.297 22.469 15.383 1 36.81 124 GLY B CA 1
ATOM 2297 C C . GLY B 1 124 ? -21.688 23.766 16.094 1 36.81 124 GLY B C 1
ATOM 2298 O O . GLY B 1 124 ? -22.875 24.109 16.156 1 36.81 124 GLY B O 1
ATOM 2299 N N . ASP B 1 125 ? -20.875 24.078 17.094 1 35.62 125 ASP B N 1
ATOM 2300 C CA . ASP B 1 125 ? -21.406 25.125 17.969 1 35.62 125 ASP B CA 1
ATOM 2301 C C . ASP B 1 125 ? -21.312 26.5 17.312 1 35.62 125 ASP B C 1
ATOM 2303 O O . ASP B 1 125 ? -21.25 27.516 18 1 35.62 125 ASP B O 1
ATOM 2307 N N . TYR B 1 126 ? -20.891 26.594 16.062 1 39.16 126 TYR B N 1
ATOM 2308 C CA . TYR B 1 126 ? -20.953 27.938 15.492 1 39.16 126 TYR B CA 1
ATOM 2309 C C . TYR B 1 126 ? -22.391 28.469 15.516 1 39.16 126 TYR B C 1
ATOM 2311 O O . TYR B 1 126 ? -22.688 29.484 14.883 1 39.16 126 TYR B O 1
ATOM 2319 N N . GLY B 1 127 ? -23.328 27.547 15.734 1 37 127 GLY B N 1
ATOM 2320 C CA . GLY B 1 127 ? -24.672 28.078 15.891 1 37 127 GLY B CA 1
ATOM 2321 C C . GLY B 1 127 ? -24.766 29.188 16.906 1 37 127 GLY B C 1
ATOM 2322 O O . GLY B 1 127 ? -25.656 30.047 16.828 1 37 127 GLY B O 1
ATOM 2323 N N . ASP B 1 128 ? -24.094 28.875 18.047 1 36.53 128 ASP B N 1
ATOM 2324 C CA . ASP B 1 128 ? -24.469 29.719 19.172 1 36.53 128 ASP B CA 1
ATOM 2325 C C . ASP B 1 128 ? -23.844 31.109 19.047 1 36.53 128 ASP B C 1
ATOM 2327 O O . ASP B 1 128 ? -23.969 31.938 19.953 1 36.53 128 ASP B O 1
ATOM 2331 N N . LEU B 1 129 ? -22.859 31.25 18.141 1 38.53 129 LEU B N 1
ATOM 2332 C CA . LEU B 1 129 ? -22.266 32.562 18.156 1 38.53 129 LEU B CA 1
ATOM 2333 C C . LEU B 1 129 ? -23.203 33.594 17.547 1 38.53 129 LEU B C 1
ATOM 2335 O O . LEU B 1 129 ? -23.156 34.781 17.891 1 38.53 129 LEU B O 1
ATOM 2339 N N . SER B 1 130 ? -24.016 33.281 16.562 1 39.62 130 SER B N 1
ATOM 2340 C CA . SER B 1 130 ? -24.984 34.188 16.016 1 39.62 130 SER B CA 1
ATOM 2341 C C . SER B 1 130 ? -25.969 34.656 17.094 1 39.62 130 SER B C 1
ATOM 2343 O O . SER B 1 130 ? -26.453 35.781 17.047 1 39.62 130 SER B O 1
ATOM 2345 N N . ASN B 1 131 ? -26.328 33.688 17.953 1 39.53 131 ASN B N 1
ATOM 2346 C CA . ASN B 1 131 ? -27.281 34.031 19 1 39.53 131 ASN B CA 1
ATOM 2347 C C . ASN B 1 131 ? -26.656 35 20.016 1 39.53 131 ASN B C 1
ATOM 2349 O O . ASN B 1 131 ? -27.375 35.719 20.734 1 39.53 131 ASN B O 1
ATOM 2353 N N . MET B 1 132 ? -25.344 34.812 20.234 1 37.88 132 MET B N 1
ATOM 2354 C CA . MET B 1 132 ? -24.719 35.75 21.188 1 37.88 132 MET B CA 1
ATOM 2355 C C . MET B 1 132 ? -24.641 37.156 20.609 1 37.88 132 MET B C 1
ATOM 2357 O O . MET B 1 132 ? -24.719 38.125 21.344 1 37.88 132 MET B O 1
ATOM 2361 N N . MET B 1 133 ? -24.406 37.281 19.344 1 39.81 133 MET B N 1
ATOM 2362 C CA . MET B 1 133 ? -24.391 38.594 18.719 1 39.81 133 MET B CA 1
ATOM 2363 C C . MET B 1 133 ? -25.781 39.219 18.734 1 39.81 133 MET B C 1
ATOM 2365 O O . MET B 1 133 ? -25.922 40.438 18.703 1 39.81 133 MET B O 1
ATOM 2369 N N . ASN B 1 134 ? -26.672 38.375 18.391 1 41.06 134 ASN B N 1
ATOM 2370 C CA . ASN B 1 134 ? -28.031 38.906 18.312 1 41.06 134 ASN B CA 1
ATOM 2371 C C . ASN B 1 134 ? -28.578 39.25 19.688 1 41.06 134 ASN B C 1
ATOM 2373 O O . ASN B 1 134 ? -29.656 39.812 19.812 1 41.06 134 ASN B O 1
ATOM 2377 N N . MET B 1 135 ? -28.141 38.344 20.656 1 37.22 135 MET B N 1
ATOM 2378 C CA . MET B 1 135 ? -28.75 38.688 21.938 1 37.22 135 MET B CA 1
ATOM 2379 C C . MET B 1 135 ? -28.406 40.094 22.375 1 37.22 135 MET B C 1
ATOM 2381 O O . MET B 1 135 ? -29.141 40.719 23.141 1 37.22 135 MET B O 1
ATOM 2385 N N . GLY B 1 136 ? -27.078 40.375 22.266 1 38.75 136 GLY B N 1
ATOM 2386 C CA . GLY B 1 136 ? -26.797 41.688 22.859 1 38.75 136 GLY B CA 1
ATOM 2387 C C . GLY B 1 136 ? -27.391 42.844 22.094 1 38.75 136 GLY B C 1
ATOM 2388 O O . GLY B 1 136 ? -26.672 43.594 21.438 1 38.75 136 GLY B O 1
ATOM 2389 N N . GLY B 1 137 ? -28.203 42.5 21.141 1 38 137 GLY B N 1
ATOM 2390 C CA . GLY B 1 137 ? -29 43.594 20.625 1 38 137 GLY B CA 1
ATOM 2391 C C . GLY B 1 137 ? -29.531 44.5 21.719 1 38 137 GLY B C 1
ATOM 2392 O O . GLY B 1 137 ? -30.641 44.312 22.203 1 38 137 GLY B O 1
ATOM 2393 N N . MET B 1 138 ? -28.844 44.531 22.828 1 33.91 138 MET B N 1
ATOM 2394 C CA . MET B 1 138 ? -29.406 45.5 23.766 1 33.91 138 MET B CA 1
ATOM 2395 C C . MET B 1 138 ? -29.828 46.781 23.062 1 33.91 138 MET B C 1
ATOM 2397 O O . MET B 1 138 ? -29.031 47.344 22.297 1 33.91 138 MET B O 1
ATOM 2401 N N . ASP B 1 139 ? -31.047 46.906 22.781 1 35.12 139 ASP B N 1
ATOM 2402 C CA . ASP B 1 139 ? -31.891 48.062 22.547 1 35.12 139 ASP B CA 1
ATOM 2403 C C . ASP B 1 139 ? -31.469 49.219 23.422 1 35.12 139 ASP B C 1
ATOM 2405 O O . ASP B 1 139 ? -31.703 49.219 24.625 1 35.12 139 ASP B O 1
ATOM 2409 N N . MET B 1 140 ? -30.125 49.469 23.484 1 35.84 140 MET B N 1
ATOM 2410 C CA . MET B 1 140 ? -29.844 50.75 24.141 1 35.84 140 MET B CA 1
ATOM 2411 C C . MET B 1 140 ? -30.75 51.875 23.594 1 35.84 140 MET B C 1
ATOM 2413 O O . MET B 1 140 ? -30.422 52.5 22.578 1 35.84 140 MET B O 1
ATOM 2417 N N . GLY B 1 141 ? -31.922 51.5 23.25 1 33.56 141 GLY B N 1
ATOM 2418 C CA . GLY B 1 141 ? -32.969 52.469 22.969 1 33.56 141 GLY B CA 1
ATOM 2419 C C . GLY B 1 141 ? -32.844 53.719 23.859 1 33.56 141 GLY B C 1
ATOM 2420 O O . GLY B 1 141 ? -33 54.844 23.375 1 33.56 141 GLY B O 1
ATOM 2421 N N . GLY B 1 142 ? -33.281 53.5 25.109 1 33.41 142 GLY B N 1
ATOM 2422 C CA . GLY B 1 142 ? -34.094 54.531 25.781 1 33.41 142 GLY B CA 1
ATOM 2423 C C . GLY B 1 142 ? -33.312 55.781 26.094 1 33.41 142 GLY B C 1
ATOM 2424 O O . GLY B 1 142 ? -33.875 56.781 26.562 1 33.41 142 GLY B O 1
ATOM 2425 N N . MET B 1 143 ? -32.062 55.562 26.719 1 30.91 143 MET B N 1
ATOM 2426 C CA . MET B 1 143 ? -31.891 56.75 27.547 1 30.91 143 MET B CA 1
ATOM 2427 C C . MET B 1 143 ? -31.766 58 26.688 1 30.91 143 MET B C 1
ATOM 2429 O O . MET B 1 143 ? -30.875 58.094 25.844 1 30.91 143 MET B O 1
ATOM 2433 N N . ASP B 1 144 ? -32.781 58.562 26.344 1 32.72 144 ASP B N 1
ATOM 2434 C CA . ASP B 1 144 ? -33.156 59.875 25.891 1 32.72 144 ASP B CA 1
ATOM 2435 C C . ASP B 1 144 ? -32.219 60.938 26.5 1 32.72 144 ASP B C 1
ATOM 2437 O O . ASP B 1 144 ? -32.344 61.25 27.688 1 32.72 144 ASP B O 1
ATOM 2441 N N . MET B 1 145 ? -30.922 60.625 26.547 1 30.81 145 MET B N 1
ATOM 2442 C CA . MET B 1 145 ? -30.203 61.812 27.016 1 30.81 145 MET B CA 1
ATOM 2443 C C . MET B 1 145 ? -30.828 63.094 26.438 1 30.81 145 MET B C 1
ATOM 2445 O O . MET B 1 145 ? -31.297 63.094 25.297 1 30.81 145 MET B O 1
ATOM 2449 N N . GLY B 1 146 ? -31.188 63.906 27.344 1 30.28 146 GLY B N 1
ATOM 2450 C CA . GLY B 1 146 ? -31.766 65.25 27.312 1 30.28 146 GLY B CA 1
ATOM 2451 C C . GLY B 1 146 ? -31.219 66.062 26.188 1 30.28 146 GLY B C 1
ATOM 2452 O O . GLY B 1 146 ? -30.047 66 25.844 1 30.28 146 GLY B O 1
ATOM 2453 N N . ALA B 1 147 ? -31.969 66.312 25.266 1 31.09 147 ALA B N 1
ATOM 2454 C CA . ALA B 1 147 ? -32.25 67.25 24.141 1 31.09 147 ALA B CA 1
ATOM 2455 C C . ALA B 1 147 ? -31.672 68.625 24.406 1 31.09 147 ALA B C 1
ATOM 2457 O O . ALA B 1 147 ? -32.25 69.375 25.188 1 31.09 147 ALA B O 1
ATOM 2458 N N . MET B 1 148 ? -30.375 68.625 24.984 1 28.45 148 MET B N 1
ATOM 2459 C CA . MET B 1 148 ? -30.062 70.062 25.078 1 28.45 148 MET B CA 1
ATOM 2460 C C . MET B 1 148 ? -30.5 70.75 23.797 1 28.45 148 MET B C 1
ATOM 2462 O O . MET B 1 148 ? -30.172 70.375 22.688 1 28.45 148 MET B O 1
ATOM 2466 N N . ASP B 1 149 ? -31.609 71.188 23.875 1 30.25 149 ASP B N 1
ATOM 2467 C CA . ASP B 1 149 ? -32.406 72.062 23.047 1 30.25 149 ASP B CA 1
ATOM 2468 C C . ASP B 1 149 ? -31.578 73.25 22.469 1 30.25 149 ASP B C 1
ATOM 2470 O O . ASP B 1 149 ? -31.562 74.312 23.016 1 30.25 149 ASP B O 1
ATOM 2474 N N . ASP B 1 150 ? -30.172 73 22.406 1 26.55 150 ASP B N 1
ATOM 2475 C CA . ASP B 1 150 ? -29.75 74.312 21.969 1 26.55 150 ASP B CA 1
ATOM 2476 C C . ASP B 1 150 ? -30.562 74.75 20.766 1 26.55 150 ASP B C 1
ATOM 2478 O O . ASP B 1 150 ? -30.875 74 19.875 1 26.55 150 ASP B O 1
ATOM 2482 N N . ASP B 1 151 ? -31.141 75.812 20.938 1 26.86 151 ASP B N 1
ATOM 2483 C CA . ASP B 1 151 ? -32.062 76.688 20.219 1 26.86 151 ASP B CA 1
ATOM 2484 C C . ASP B 1 151 ? -31.531 77 18.812 1 26.86 151 ASP B C 1
ATOM 2486 O O . ASP B 1 151 ? -31.938 78 18.188 1 26.86 151 ASP B O 1
ATOM 2490 N N . SER B 1 152 ? -30.281 76.438 18.5 1 27.39 152 SER B N 1
ATOM 2491 C CA . SER B 1 152 ? -29.859 77.312 17.406 1 27.39 152 SER B CA 1
ATOM 2492 C C . SER B 1 152 ? -30.922 77.312 16.297 1 27.39 152 SER B C 1
ATOM 2494 O O . SER B 1 152 ? -31.672 76.375 16.125 1 27.39 152 SER B O 1
ATOM 2496 N N . ASP B 1 153 ? -30.797 78.438 15.531 1 25.42 153 ASP B N 1
ATOM 2497 C CA . ASP B 1 153 ? -31.656 79.188 14.641 1 25.42 153 ASP B CA 1
ATOM 2498 C C . ASP B 1 153 ? -32.094 78.375 13.445 1 25.42 153 ASP B C 1
ATOM 2500 O O . ASP B 1 153 ? -31.5 77.312 13.141 1 25.42 153 ASP B O 1
ATOM 2504 N N . ASP B 1 154 ? -32.562 79.125 12.305 1 23.27 154 ASP B N 1
ATOM 2505 C CA . ASP B 1 154 ? -33.75 79.25 11.5 1 23.27 154 ASP B CA 1
ATOM 2506 C C . ASP B 1 154 ? -33.719 78.375 10.273 1 23.27 154 ASP B C 1
ATOM 2508 O O . ASP B 1 154 ? -34.625 77.562 10.047 1 23.27 154 ASP B O 1
ATOM 2512 N N . GLU B 1 155 ? -33.281 78.938 8.969 1 24.45 155 GLU B N 1
ATOM 2513 C CA . GLU B 1 155 ? -34.25 79.188 7.902 1 24.45 155 GLU B CA 1
ATOM 2514 C C . GLU B 1 155 ? -34.375 77.938 7.016 1 24.45 155 GLU B C 1
ATOM 2516 O O . GLU B 1 155 ? -33.531 77.062 7.051 1 24.45 155 GLU B O 1
ATOM 2521 N N . GLU B 1 156 ? -35 78.25 5.656 1 24.12 156 GLU B N 1
ATOM 2522 C CA . GLU B 1 156 ? -36.062 77.812 4.766 1 24.12 156 GLU B CA 1
ATOM 2523 C C . GLU B 1 156 ? -35.562 76.688 3.85 1 24.12 156 GLU B C 1
ATOM 2525 O O . GLU B 1 156 ? -34.344 76.5 3.699 1 24.12 156 GLU B O 1
ATOM 2530 N N . GLU B 1 157 ? -36.344 76.438 2.727 1 25.19 157 GLU B N 1
ATOM 2531 C CA . GLU B 1 157 ? -37.094 75.375 1.988 1 25.19 157 GLU B CA 1
ATOM 2532 C C . GLU B 1 157 ? -36.312 74.938 0.774 1 25.19 157 GLU B C 1
ATOM 2534 O O . GLU B 1 157 ? -36.25 73.688 0.525 1 25.19 157 GLU B O 1
ATOM 2539 N N . ASP B 1 158 ? -35.906 75.688 -0.312 1 27.06 158 ASP B N 1
ATOM 2540 C CA . ASP B 1 158 ? -36.531 75.5 -1.611 1 27.06 158 ASP B CA 1
ATOM 2541 C C . ASP B 1 158 ? -35.875 74.375 -2.379 1 27.06 158 ASP B C 1
ATOM 2543 O O . ASP B 1 158 ? -34.656 74.125 -2.213 1 27.06 158 ASP B O 1
ATOM 2547 N N . ALA B 1 159 ? -36.719 73.625 -3.342 1 27.62 159 ALA B N 1
ATOM 2548 C CA . ALA B 1 159 ? -36.906 72.375 -4.082 1 27.62 159 ALA B CA 1
ATOM 2549 C C . ALA B 1 159 ? -36 72.312 -5.297 1 27.62 159 ALA B C 1
ATOM 2551 O O . ALA B 1 159 ? -35.469 71.25 -5.613 1 27.62 159 ALA B O 1
ATOM 2552 N N . PRO B 1 160 ? -35.844 73.375 -6.16 1 32.75 160 PRO B N 1
ATOM 2553 C CA . PRO B 1 160 ? -36.219 73 -7.531 1 32.75 160 PRO B CA 1
ATOM 2554 C C . PRO B 1 160 ? -35.125 72.25 -8.266 1 32.75 160 PRO B C 1
ATOM 2556 O O . PRO B 1 160 ? -34.062 72.75 -8.586 1 32.75 160 PRO B O 1
ATOM 2559 N N . ALA B 1 161 ? -34.531 71.25 -7.832 1 27.61 161 ALA B N 1
ATOM 2560 C CA . ALA B 1 161 ? -33.375 70.688 -8.555 1 27.61 161 ALA B CA 1
ATOM 2561 C C . ALA B 1 161 ? -33.75 70.312 -9.992 1 27.61 161 ALA B C 1
ATOM 2563 O O . ALA B 1 161 ? -34.5 69.375 -10.211 1 27.61 161 ALA B O 1
ATOM 2564 N N . ASP B 1 162 ? -33.938 71.312 -10.781 1 30.38 162 ASP B N 1
ATOM 2565 C CA . ASP B 1 162 ? -34.219 71.188 -12.211 1 30.38 162 ASP B CA 1
ATOM 2566 C C . ASP B 1 162 ? -33.219 70.25 -12.875 1 30.38 162 ASP B C 1
ATOM 2568 O O . ASP B 1 162 ? -32.031 70.625 -13.055 1 30.38 162 ASP B O 1
ATOM 2572 N N . LEU B 1 163 ? -33.125 69 -12.32 1 28.06 163 LEU B N 1
ATOM 2573 C CA . LEU B 1 163 ? -32.188 68.125 -12.992 1 28.06 163 LEU B CA 1
ATOM 2574 C C . LEU B 1 163 ? -32.312 68.25 -14.508 1 28.06 163 LEU B C 1
ATOM 2576 O O . LEU B 1 163 ? -33.406 68.5 -15.008 1 28.06 163 LEU B O 1
ATOM 2580 N N . LYS B 1 164 ? -31.219 68.188 -15.18 1 29.28 164 LYS B N 1
ATOM 2581 C CA . LYS B 1 164 ? -30.5 68.25 -16.453 1 29.28 164 LYS B CA 1
ATOM 2582 C C . LYS B 1 164 ? -31.078 67.312 -17.469 1 29.28 164 LYS B C 1
ATOM 2584 O O . LYS B 1 164 ? -31.156 66.062 -17.219 1 29.28 164 LYS B O 1
ATOM 2589 N N . ASP B 1 165 ? -32.031 67.812 -18.312 1 30.11 165 ASP B N 1
ATOM 2590 C CA . ASP B 1 165 ? -32.625 67.312 -19.562 1 30.11 165 ASP B CA 1
ATOM 2591 C C . ASP B 1 165 ? -31.609 66.625 -20.438 1 30.11 165 ASP B C 1
ATOM 2593 O O . ASP B 1 165 ? -30.641 67.25 -20.875 1 30.11 165 ASP B O 1
ATOM 2597 N N . LEU B 1 166 ? -31.141 65.5 -19.969 1 28.42 166 LEU B N 1
ATOM 2598 C CA . LEU B 1 166 ? -30.453 64.625 -20.891 1 28.42 166 LEU B CA 1
ATOM 2599 C C . LEU B 1 166 ? -31.188 64.562 -22.234 1 28.42 166 LEU B C 1
ATOM 2601 O O . LEU B 1 166 ? -32.344 64.125 -22.297 1 28.42 166 LEU B O 1
ATOM 2605 N N . GLU B 1 167 ? -31.078 65.5 -23.094 1 26.34 167 GLU B N 1
ATOM 2606 C CA . GLU B 1 167 ? -31.516 65.75 -24.469 1 26.34 167 GLU B CA 1
ATOM 2607 C C . GLU B 1 167 ? -31.375 64.5 -25.312 1 26.34 167 GLU B C 1
ATOM 2609 O O . GLU B 1 167 ? -32.312 64.062 -25.969 1 26.34 167 GLU B O 1
ATOM 2614 N N . GLU B 1 168 ? -30.375 64.188 -26.328 1 25.62 168 GLU B N 1
ATOM 2615 C CA . GLU B 1 168 ? -30.875 63.5 -27.5 1 25.62 168 GLU B CA 1
ATOM 2616 C C . GLU B 1 168 ? -31.312 62.094 -27.156 1 25.62 168 GLU B C 1
ATOM 2618 O O . GLU B 1 168 ? -30.812 61.469 -26.203 1 25.62 168 GLU B O 1
#